Protein AF-A0A3N5E2L3-F1 (afdb_monomer)

Radius of gyration: 37.63 Å; Cα contacts (8 Å, |Δi|>4): 406; chains: 1; bounding box: 78×75×121 Å

Solvent-accessible surface area (backbone atoms only — not comparable to full-atom values): 18756 Å² total; per-residue (Å²): 140,86,83,78,78,81,54,68,67,56,58,53,52,54,50,50,50,53,51,49,54,52,48,49,69,73,52,58,94,74,68,80,80,68,78,81,73,82,69,84,82,53,57,63,61,54,46,50,55,55,40,72,59,41,58,48,80,38,28,75,39,77,51,77,31,78,28,32,39,62,57,47,53,49,54,50,49,54,50,51,53,53,49,49,53,51,52,55,50,50,52,50,54,51,51,52,51,36,51,52,56,46,67,74,40,64,83,85,42,67,67,60,46,52,52,44,52,50,52,39,51,63,71,34,69,82,40,95,58,34,62,61,47,49,50,56,51,36,53,77,71,33,77,66,40,57,70,50,40,65,68,59,62,82,51,77,81,59,49,60,55,50,55,48,46,53,71,66,62,60,43,68,60,57,53,51,50,51,46,49,49,57,51,49,48,54,53,47,53,65,70,64,29,67,69,57,74,63,23,41,41,30,36,40,31,29,31,44,36,34,14,16,38,71,30,83,82,63,48,61,88,27,55,43,76,42,76,90,72,39,28,42,36,38,43,62,50,58,61,39,78,77,48,75,49,60,40,68,58,55,40,65,94,75,70,37,54,5,64,43,80,78,43,76,40,80,70,39,75,40,75,66,58,53,51,52,29,50,49,50,20,54,53,48,45,51,50,51,37,54,74,70,40,38,49,60,48,8,45,55,40,39,28,52,54,50,22,55,51,48,20,63,77,66,75,36,87,77,47,43,44,45,76,32,64,52,72,74,69,64,74,74,61,73,133

Mean predicted aligned error: 14.42 Å

Nearest PDB structures (foldseek):
  8gne-assembly1_A  TM=5.017E-01  e=5.204E-01  Homo sapiens

Secondary structure (DSSP, 8-state):
-------HHHHHHHHHHHHHHHHHHH--TT--SS--------HHHHHHHHHHH-EEEEEEEEEEEEEEHHHHHHHHHHHHHHHHHHHHHHHHHHHHHHHHHHHTS-TT-HHHHHHHHHHHHHHHHTSTTHHHHHHHHHHHH-TTHHHHHHHH--SHHHHHHHHHHHHHS-HHHHHHHHHHHHHHHHHHHHHT-HHHHT--EEEEEEEEEEEEEE-TT--GGGEEEETTTTEEEEES---EEEEEE--TEEEGGGTEESEEEEEE-GGG--HHHHHHHHHHHHHHHHHHHHHTTHHHHHHHHHHHHHHHHHHHHTT-TT-EEEEES-GGGGGSS--

pLDDT: mean 77.76, std 15.63, range [35.94, 97.81]

Sequence (335 aa):
MMGKLFSFSFLLQALAVVIAVLAFSYFDPFDLLISNKLTLRDTPAQVQQIKSIGELISAEYYGEVISSYSHTVKANKDTAIAQMKRDVMVVHKQFYRGLLNIINADLSDKSDIKKRIQSLQDSLEHYSYANAYLDVFESNIGRGKMAQQIKNFSDDSKQTNFFQYLAINKVSITYYNEVFSKELESINKIFNSSKIKNSQLILVGRGKVQAGFKFDSLTTRNVKVDTARNRIVLVGLKPQILSCDINPWFIPELGLKGFEIIEFNKNADNIDILKQVKLNCLDSLRNSAIRSEILIKAKINAEQNLKNLFSLLLNNKDIEVKILADTSVLMSVKP

Structure (mmCIF, N/CA/C/O backbone):
data_AF-A0A3N5E2L3-F1
#
_entry.id   AF-A0A3N5E2L3-F1
#
loop_
_atom_site.group_PDB
_atom_site.id
_atom_site.type_symbol
_atom_site.label_atom_id
_atom_site.label_alt_id
_atom_site.label_comp_id
_atom_site.label_asym_id
_atom_site.label_entity_id
_atom_site.label_seq_id
_atom_site.pdbx_PDB_ins_code
_atom_site.Cartn_x
_atom_site.Cartn_y
_atom_site.Cartn_z
_atom_site.occupancy
_atom_site.B_iso_or_equiv
_atom_site.auth_seq_id
_atom_site.auth_comp_id
_atom_site.auth_asym_id
_atom_site.auth_atom_id
_atom_site.pdbx_PDB_model_num
ATOM 1 N N . MET A 1 1 ? 54.574 -5.615 -88.128 1.00 41.47 1 MET A N 1
ATOM 2 C CA . MET A 1 1 ? 54.528 -4.205 -87.679 1.00 41.47 1 MET A CA 1
ATOM 3 C C . MET A 1 1 ? 53.073 -3.770 -87.642 1.00 41.47 1 MET A C 1
ATOM 5 O O . MET A 1 1 ? 52.491 -3.547 -88.691 1.00 41.47 1 MET A O 1
ATOM 9 N N . MET A 1 2 ? 52.453 -3.762 -86.462 1.00 42.22 2 MET A N 1
ATOM 10 C CA . MET A 1 2 ? 51.026 -3.472 -86.293 1.00 42.22 2 MET A CA 1
ATOM 11 C C . MET A 1 2 ? 50.886 -2.413 -85.195 1.00 42.22 2 MET A C 1
ATOM 13 O O . MET A 1 2 ? 50.786 -2.737 -84.018 1.00 42.22 2 MET A O 1
ATOM 17 N N . GLY A 1 3 ? 50.964 -1.141 -85.584 1.00 45.59 3 GLY A N 1
ATOM 18 C CA . GLY A 1 3 ? 50.637 -0.009 -84.719 1.00 45.59 3 GLY A CA 1
ATOM 19 C C . GLY A 1 3 ? 49.205 0.420 -85.006 1.00 45.59 3 GLY A C 1
ATOM 20 O O . GLY A 1 3 ? 48.959 1.113 -85.989 1.00 45.59 3 GLY A O 1
ATOM 21 N N . LYS A 1 4 ? 48.248 -0.044 -84.196 1.00 53.12 4 LYS A N 1
ATOM 22 C CA . LYS A 1 4 ? 46.859 0.422 -84.269 1.00 53.12 4 LYS A CA 1
ATOM 23 C C . LYS A 1 4 ? 46.795 1.856 -83.745 1.00 53.12 4 LYS A C 1
ATOM 25 O O . LYS A 1 4 ? 47.106 2.106 -82.584 1.00 53.12 4 LYS A O 1
ATOM 30 N N . LEU A 1 5 ? 46.365 2.769 -84.614 1.00 56.62 5 LEU A N 1
ATOM 31 C CA . LEU A 1 5 ? 45.883 4.098 -84.255 1.00 56.62 5 LEU A CA 1
ATOM 32 C C . LEU A 1 5 ? 44.820 3.961 -83.159 1.00 56.62 5 LEU A C 1
ATOM 34 O O . LEU A 1 5 ? 43.776 3.340 -83.369 1.00 56.62 5 LEU A O 1
ATOM 38 N N . PHE A 1 6 ? 45.107 4.525 -81.987 1.00 58.62 6 PHE A N 1
ATOM 39 C CA . PHE A 1 6 ? 44.121 4.721 -80.933 1.00 58.62 6 PHE A CA 1
ATOM 40 C C . PHE A 1 6 ? 42.994 5.580 -81.512 1.00 58.62 6 PHE A C 1
ATOM 42 O O . PHE A 1 6 ? 43.187 6.751 -81.833 1.00 58.62 6 PHE A O 1
ATOM 49 N N . SER A 1 7 ? 41.829 4.965 -81.714 1.00 71.38 7 SER A N 1
ATOM 50 C CA . SER A 1 7 ? 40.649 5.650 -82.227 1.00 71.38 7 SER A CA 1
ATOM 51 C C . SER A 1 7 ? 40.284 6.782 -81.271 1.00 71.38 7 SER A C 1
ATOM 53 O O . SER A 1 7 ? 40.080 6.547 -80.082 1.00 71.38 7 SER A O 1
ATOM 55 N N . PHE A 1 8 ? 40.173 8.004 -81.793 1.00 78.25 8 PHE A N 1
ATOM 56 C CA . PHE A 1 8 ? 39.696 9.190 -81.074 1.00 78.25 8 PHE A CA 1
ATOM 57 C C . PHE A 1 8 ? 38.384 8.927 -80.305 1.00 78.25 8 PHE A C 1
ATOM 59 O O . PHE A 1 8 ? 38.161 9.479 -79.229 1.00 78.25 8 PHE A O 1
ATOM 66 N N . SER A 1 9 ? 37.565 7.988 -80.796 1.00 77.00 9 SER A N 1
ATOM 67 C CA . SER A 1 9 ? 36.357 7.504 -80.120 1.00 77.00 9 SER A CA 1
ATOM 68 C C . SER A 1 9 ? 36.622 6.936 -78.722 1.00 77.00 9 SER A C 1
ATOM 70 O O . SER A 1 9 ? 35.779 7.086 -77.843 1.00 77.00 9 SER A O 1
ATOM 72 N N . PHE A 1 10 ? 37.764 6.283 -78.498 1.00 80.50 10 PHE A N 1
ATOM 73 C CA . PHE A 1 10 ? 38.097 5.690 -77.202 1.00 80.50 10 PHE A CA 1
ATOM 74 C C . PHE A 1 10 ? 38.434 6.765 -76.163 1.00 80.50 10 PHE A C 1
ATOM 76 O O . PHE A 1 10 ? 37.969 6.698 -75.028 1.00 80.50 10 PHE A O 1
ATOM 83 N N . LEU A 1 11 ? 39.187 7.794 -76.565 1.00 80.62 11 LEU A N 1
ATOM 84 C CA . LEU A 1 11 ? 39.508 8.934 -75.701 1.00 80.62 11 LEU A CA 1
ATOM 85 C C . LEU A 1 11 ? 38.246 9.690 -75.274 1.00 80.62 11 LEU A C 1
ATOM 87 O O . LEU A 1 11 ? 38.113 10.056 -74.108 1.00 80.62 11 LEU A O 1
ATOM 91 N N . LEU A 1 12 ? 37.297 9.873 -76.193 1.00 84.69 12 LEU A N 1
ATOM 92 C CA . LEU A 1 12 ? 36.049 10.577 -75.906 1.00 84.69 12 LEU A CA 1
ATOM 93 C C . LEU A 1 12 ? 35.128 9.772 -74.973 1.00 84.69 12 LEU A C 1
ATOM 95 O O . LEU A 1 12 ? 34.521 10.340 -74.067 1.00 84.69 12 LEU A O 1
ATOM 99 N N . GLN A 1 13 ? 35.078 8.445 -75.139 1.00 82.19 13 GLN A N 1
ATOM 100 C CA . GLN A 1 13 ? 34.359 7.548 -74.226 1.00 82.19 13 GLN A CA 1
ATOM 101 C C . GLN A 1 13 ? 34.978 7.547 -72.824 1.00 82.19 13 GLN A C 1
ATOM 103 O O . GLN A 1 13 ? 34.253 7.668 -71.840 1.00 82.19 13 GLN A O 1
ATOM 108 N N . ALA A 1 14 ? 36.309 7.477 -72.722 1.00 81.12 14 ALA A N 1
ATOM 109 C CA . ALA A 1 14 ? 37.002 7.531 -71.437 1.00 81.12 14 ALA A CA 1
ATOM 110 C C . ALA A 1 14 ? 36.742 8.859 -70.705 1.00 81.12 14 ALA A C 1
ATOM 112 O O . ALA A 1 14 ? 36.445 8.860 -69.511 1.00 81.12 14 ALA A O 1
ATOM 113 N N . LEU A 1 15 ? 36.777 9.985 -71.425 1.00 86.81 15 LEU A N 1
ATOM 114 C CA . LEU A 1 15 ? 36.490 11.302 -70.858 1.00 86.81 15 LEU A CA 1
ATOM 115 C C . LEU A 1 15 ? 35.035 11.420 -70.375 1.00 86.81 15 LEU A C 1
ATOM 117 O O . LEU A 1 15 ? 34.794 11.934 -69.284 1.00 86.81 15 LEU A O 1
ATOM 121 N N . ALA A 1 16 ? 34.072 10.904 -71.145 1.00 86.31 16 ALA A N 1
ATOM 122 C CA . ALA A 1 16 ? 32.662 10.902 -70.760 1.00 86.31 16 ALA A CA 1
ATOM 123 C C . ALA A 1 16 ? 32.407 10.080 -69.485 1.00 86.31 16 ALA A C 1
ATOM 125 O O . ALA A 1 16 ? 31.645 10.513 -68.623 1.00 86.31 16 ALA A O 1
ATOM 126 N N . VAL A 1 17 ? 33.087 8.938 -69.327 1.00 85.88 17 VAL A N 1
ATOM 127 C CA . VAL A 1 17 ? 33.010 8.124 -68.104 1.00 85.88 17 VAL A CA 1
ATOM 128 C C . VAL A 1 17 ? 33.573 8.884 -66.904 1.00 85.88 17 VAL A C 1
ATOM 130 O O . VAL A 1 17 ? 32.937 8.904 -65.856 1.00 85.88 17 VAL A O 1
ATOM 133 N N . VAL A 1 18 ? 34.714 9.566 -67.047 1.00 83.62 18 VAL A N 1
ATOM 134 C CA . VAL A 1 18 ? 35.298 10.365 -65.954 1.00 83.62 18 VAL A CA 1
ATOM 135 C C . VAL A 1 18 ? 34.371 11.512 -65.546 1.00 83.62 18 VAL A C 1
ATOM 137 O O . VAL A 1 18 ? 34.145 11.717 -64.355 1.00 83.62 18 VAL A O 1
ATOM 140 N N . ILE A 1 19 ? 33.782 12.225 -66.511 1.00 87.69 19 ILE A N 1
ATOM 141 C CA . ILE A 1 19 ? 32.821 13.303 -66.233 1.00 87.69 19 ILE A CA 1
ATOM 142 C C . ILE A 1 19 ? 31.567 12.750 -65.551 1.00 87.69 19 ILE A C 1
ATOM 144 O O . ILE A 1 19 ? 31.098 13.349 -64.589 1.00 87.69 19 ILE A O 1
ATOM 148 N N . ALA A 1 20 ? 31.048 11.602 -65.994 1.00 82.00 20 ALA A N 1
ATOM 149 C CA . ALA A 1 20 ? 29.903 10.959 -65.358 1.00 82.00 20 ALA A CA 1
ATOM 150 C C . ALA A 1 20 ? 30.223 10.550 -63.914 1.00 82.00 20 ALA A C 1
ATOM 152 O O . ALA A 1 20 ? 29.452 10.862 -63.015 1.00 82.00 20 ALA A O 1
ATOM 153 N N . VAL A 1 21 ? 31.381 9.933 -63.664 1.00 80.00 21 VAL A N 1
ATOM 154 C CA . VAL A 1 21 ? 31.814 9.559 -62.308 1.00 80.00 21 VAL A CA 1
ATOM 155 C C . VAL A 1 21 ? 31.952 10.791 -61.409 1.00 80.00 21 VAL A C 1
ATOM 157 O O . VAL A 1 21 ? 31.496 10.761 -60.270 1.00 80.00 21 VAL A O 1
ATOM 160 N N . LEU A 1 22 ? 32.513 11.896 -61.910 1.00 81.50 22 LEU A N 1
ATOM 161 C CA . LEU A 1 22 ? 32.617 13.148 -61.151 1.00 81.50 22 LEU A CA 1
ATOM 162 C C . LEU A 1 22 ? 31.249 13.803 -60.912 1.00 81.50 22 LEU A C 1
ATOM 164 O O . LEU A 1 22 ? 30.994 14.293 -59.814 1.00 81.50 22 LEU A O 1
ATOM 168 N N . ALA A 1 23 ? 30.356 13.776 -61.902 1.00 80.81 23 ALA A N 1
ATOM 169 C CA . ALA A 1 23 ? 29.000 14.301 -61.778 1.00 80.81 23 ALA A CA 1
ATOM 170 C C . ALA A 1 23 ? 28.171 13.493 -60.768 1.00 80.81 23 ALA A C 1
ATOM 172 O O . ALA A 1 23 ? 27.525 14.094 -59.918 1.00 80.81 23 ALA A O 1
ATOM 173 N N . PHE A 1 24 ? 28.252 12.159 -60.798 1.00 72.62 24 PHE A N 1
ATOM 174 C CA . PHE A 1 24 ? 27.606 11.275 -59.818 1.00 72.62 24 PHE A CA 1
ATOM 175 C C . PHE A 1 24 ? 28.269 11.321 -58.435 1.00 72.62 24 PHE A C 1
ATOM 177 O O . PHE A 1 24 ? 27.617 11.063 -57.432 1.00 72.62 24 PHE A O 1
ATOM 184 N N . SER A 1 25 ? 29.553 11.675 -58.356 1.00 70.25 25 SER A N 1
ATOM 185 C CA . SER A 1 25 ? 30.220 11.917 -57.074 1.00 70.25 25 SER A CA 1
ATOM 186 C C . SER A 1 25 ? 29.838 13.264 -56.452 1.00 70.25 25 SER A C 1
ATOM 188 O O . SER A 1 25 ? 29.927 13.398 -55.234 1.00 70.25 25 SER A O 1
ATOM 190 N N . TYR A 1 26 ? 29.478 14.271 -57.256 1.00 76.00 26 TYR A N 1
ATOM 191 C CA . TYR A 1 26 ? 29.067 15.596 -56.773 1.00 76.00 26 TYR A CA 1
ATOM 192 C C . TYR A 1 26 ? 27.553 15.690 -56.535 1.00 76.00 26 TYR A C 1
ATOM 194 O O . TYR A 1 26 ? 27.103 16.375 -55.620 1.00 76.00 26 TYR A O 1
ATOM 202 N N . PHE A 1 27 ? 26.772 14.985 -57.348 1.00 72.06 27 PHE A N 1
ATOM 203 C CA . PHE A 1 27 ? 25.328 14.858 -57.244 1.00 72.06 27 PHE A CA 1
ATOM 204 C C . PHE A 1 27 ? 25.031 13.383 -56.974 1.00 72.06 27 PHE A C 1
ATOM 206 O O . PHE A 1 27 ? 25.039 12.581 -57.904 1.00 72.06 27 PHE A O 1
ATOM 213 N N . ASP A 1 28 ? 24.828 13.022 -55.705 1.00 66.19 28 ASP A N 1
ATOM 214 C CA . ASP A 1 28 ? 24.409 11.679 -55.288 1.00 66.19 28 ASP A CA 1
ATOM 215 C C . ASP A 1 28 ? 22.875 11.661 -55.142 1.00 66.19 28 ASP A C 1
ATOM 217 O O . ASP A 1 28 ? 22.354 11.943 -54.063 1.00 66.19 28 ASP A O 1
ATOM 221 N N . PRO A 1 29 ? 22.105 11.389 -56.214 1.00 62.69 29 PRO A N 1
ATOM 222 C CA . PRO A 1 29 ? 20.646 11.370 -56.148 1.00 62.69 29 PRO A CA 1
ATOM 223 C C . PRO A 1 29 ? 20.092 10.170 -55.363 1.00 62.69 29 PRO A C 1
ATOM 225 O O . PRO A 1 29 ? 18.876 10.079 -55.200 1.00 62.69 29 PRO A O 1
ATOM 228 N N . PHE A 1 30 ? 20.950 9.245 -54.913 1.00 67.19 30 PHE A N 1
ATOM 229 C CA . PHE A 1 30 ? 20.556 8.006 -54.244 1.00 67.19 30 PHE A CA 1
ATOM 230 C C . PHE A 1 30 ? 21.101 7.869 -52.817 1.00 67.19 30 PHE A C 1
ATOM 232 O O . PHE A 1 30 ? 20.794 6.871 -52.168 1.00 67.19 30 PHE A O 1
ATOM 239 N N . ASP A 1 31 ? 21.862 8.849 -52.319 1.00 54.38 31 ASP A N 1
ATOM 240 C CA . ASP A 1 31 ? 22.437 8.851 -50.964 1.00 54.38 31 ASP A CA 1
ATOM 241 C C . ASP A 1 31 ? 23.289 7.589 -50.662 1.00 54.38 31 ASP A C 1
ATOM 243 O O . ASP A 1 31 ? 23.431 7.157 -49.516 1.00 54.38 31 ASP A O 1
ATOM 247 N N . LEU A 1 32 ? 23.851 6.951 -51.698 1.00 62.62 32 LEU A N 1
ATOM 248 C CA . LEU A 1 32 ? 24.526 5.648 -51.604 1.00 62.62 32 LEU A CA 1
ATOM 249 C C . LEU A 1 32 ? 25.997 5.749 -51.168 1.00 62.62 32 LEU A C 1
ATOM 251 O O . LEU A 1 32 ? 26.584 4.729 -50.795 1.00 62.62 32 LEU A O 1
ATOM 255 N N . LEU A 1 33 ? 26.610 6.939 -51.215 1.00 55.06 33 LEU A N 1
ATOM 256 C CA . LEU A 1 33 ? 28.050 7.125 -50.969 1.00 55.06 33 LEU A CA 1
ATOM 257 C C . LEU A 1 33 ? 28.384 7.994 -49.748 1.00 55.06 33 LEU A C 1
ATOM 259 O O . LEU A 1 33 ? 29.563 8.201 -49.440 1.00 55.06 33 LEU A O 1
ATOM 263 N N . ILE A 1 34 ? 27.383 8.433 -48.980 1.00 52.66 34 ILE A N 1
ATOM 264 C CA . ILE A 1 34 ? 27.620 9.033 -47.666 1.00 52.66 34 ILE A CA 1
ATOM 265 C C . ILE A 1 34 ? 27.927 7.910 -46.671 1.00 52.66 34 ILE A C 1
ATOM 267 O O . ILE A 1 34 ? 27.050 7.213 -46.170 1.00 52.66 34 ILE A O 1
ATOM 271 N N . SER A 1 35 ? 29.216 7.747 -46.371 1.00 44.75 35 SER A N 1
ATOM 272 C CA . SER A 1 35 ? 29.705 7.008 -45.206 1.00 44.75 35 SER A CA 1
ATOM 273 C C . SER A 1 35 ? 28.848 7.338 -43.981 1.00 44.75 35 SER A C 1
ATOM 275 O O . SER A 1 35 ? 28.809 8.488 -43.539 1.00 44.75 35 SER A O 1
ATOM 277 N N . ASN A 1 36 ? 28.156 6.319 -43.461 1.00 43.50 36 ASN A N 1
ATOM 278 C CA . ASN A 1 36 ? 27.303 6.351 -42.276 1.00 43.50 36 ASN A CA 1
ATOM 279 C C . ASN A 1 36 ? 28.068 6.854 -41.039 1.00 43.50 36 ASN A C 1
ATOM 281 O O . ASN A 1 36 ? 28.375 6.097 -40.116 1.00 43.50 36 ASN A O 1
ATOM 285 N N . LYS A 1 37 ? 28.286 8.164 -40.923 1.00 40.84 37 LYS A N 1
ATOM 286 C CA . LYS A 1 37 ? 28.141 8.794 -39.618 1.00 40.84 37 LYS A CA 1
ATOM 287 C C . LYS A 1 37 ? 26.655 8.720 -39.321 1.00 40.84 37 LYS A C 1
ATOM 289 O O . LYS A 1 37 ? 25.897 9.585 -39.750 1.00 40.84 37 LYS A O 1
ATOM 294 N N . LEU A 1 38 ? 26.261 7.654 -38.620 1.00 44.47 38 LEU A N 1
ATOM 295 C CA . LEU A 1 38 ? 24.983 7.539 -37.927 1.00 44.47 38 LEU A CA 1
ATOM 296 C C . LEU A 1 38 ? 24.816 8.789 -37.052 1.00 44.47 38 LEU A C 1
ATOM 298 O O . LEU A 1 38 ? 25.203 8.839 -35.887 1.00 44.47 38 LEU A O 1
ATOM 302 N N . THR A 1 39 ? 24.283 9.846 -37.646 1.00 40.59 39 THR A N 1
ATOM 303 C CA . THR A 1 39 ? 23.711 10.956 -36.914 1.00 40.59 39 THR A CA 1
ATOM 304 C C . THR A 1 39 ? 22.306 10.487 -36.591 1.00 40.59 39 THR A C 1
ATOM 306 O O . THR A 1 39 ? 21.466 10.337 -37.472 1.00 40.59 39 THR A O 1
ATOM 309 N N . LEU A 1 40 ? 22.087 10.140 -35.323 1.00 44.06 40 LEU A N 1
ATOM 310 C CA . LEU A 1 40 ? 20.779 9.804 -34.768 1.00 44.06 40 LEU A CA 1
ATOM 311 C C . LEU A 1 40 ? 19.825 10.990 -34.976 1.00 44.06 40 LEU A C 1
ATOM 313 O O . LEU A 1 40 ? 19.673 11.840 -34.102 1.00 44.06 40 LEU A O 1
ATOM 317 N N . ARG A 1 41 ? 19.199 11.067 -36.151 1.00 38.06 41 ARG A N 1
ATOM 318 C CA . ARG A 1 41 ? 18.075 11.968 -36.420 1.00 38.06 41 ARG A CA 1
ATOM 319 C C . ARG A 1 41 ? 16.720 11.371 -36.023 1.00 38.06 41 ARG A C 1
ATOM 321 O O . ARG A 1 41 ? 15.740 12.101 -36.045 1.00 38.06 41 ARG A O 1
ATOM 328 N N . ASP A 1 42 ? 16.674 10.138 -35.510 1.00 47.69 42 ASP A N 1
ATOM 329 C CA . ASP A 1 42 ? 15.419 9.439 -35.191 1.00 47.69 42 ASP A CA 1
ATOM 330 C C . ASP A 1 42 ? 15.228 9.068 -33.707 1.00 47.69 42 ASP A C 1
ATOM 332 O O . ASP A 1 42 ? 14.771 7.978 -33.356 1.00 47.69 42 ASP A O 1
ATOM 336 N N . THR A 1 43 ? 15.490 10.007 -32.794 1.00 55.75 43 THR A N 1
ATOM 337 C CA . THR A 1 43 ? 15.017 9.903 -31.398 1.00 55.75 43 THR A CA 1
ATOM 338 C C . THR A 1 43 ? 13.483 9.760 -31.292 1.00 55.75 43 THR A C 1
ATOM 340 O O . THR A 1 43 ? 13.019 9.020 -30.422 1.00 55.75 43 THR A O 1
ATOM 343 N N . PRO A 1 44 ? 12.651 10.406 -32.142 1.00 55.69 44 PRO A N 1
ATOM 344 C CA . PRO A 1 44 ? 11.197 10.236 -32.084 1.00 55.69 44 PRO A CA 1
ATOM 345 C C . PRO A 1 44 ? 10.722 8.815 -32.418 1.00 55.69 44 PRO A C 1
ATOM 347 O O . PRO A 1 44 ? 9.890 8.275 -31.687 1.00 55.69 44 PRO A O 1
ATOM 350 N N . ALA A 1 45 ? 11.277 8.185 -33.460 1.00 57.25 45 ALA A N 1
ATOM 351 C CA . ALA A 1 45 ? 10.861 6.849 -33.895 1.00 57.25 45 ALA A CA 1
ATOM 352 C C . ALA A 1 45 ? 11.203 5.772 -32.851 1.00 57.25 45 ALA A C 1
ATOM 354 O O . ALA A 1 45 ? 10.379 4.913 -32.541 1.00 57.25 45 ALA A O 1
ATOM 355 N N . GLN A 1 46 ? 12.381 5.866 -32.228 1.00 63.78 46 GLN A N 1
ATOM 356 C CA . GLN A 1 46 ? 12.808 4.939 -31.172 1.00 63.78 46 GLN A CA 1
ATOM 357 C C . GLN A 1 46 ? 11.971 5.089 -29.895 1.00 63.78 46 GLN A C 1
ATOM 359 O O . GLN A 1 46 ? 11.587 4.099 -29.275 1.00 63.78 46 GLN A O 1
ATOM 364 N N . VAL A 1 47 ? 11.618 6.321 -29.518 1.00 66.81 47 VAL A N 1
ATOM 365 C CA . VAL A 1 47 ? 10.715 6.571 -28.382 1.00 66.81 47 VAL A CA 1
ATOM 366 C C . VAL A 1 47 ? 9.321 6.024 -28.661 1.00 66.81 47 VAL A C 1
ATOM 368 O O . VAL A 1 47 ? 8.704 5.460 -27.761 1.00 66.81 47 VAL A O 1
ATOM 371 N N . GLN A 1 48 ? 8.828 6.147 -29.894 1.00 63.28 48 GLN A N 1
ATOM 372 C CA . GLN A 1 48 ? 7.533 5.595 -30.284 1.00 63.28 48 GLN A CA 1
ATOM 373 C C . GLN A 1 48 ? 7.528 4.059 -30.243 1.00 63.28 48 GLN A C 1
ATOM 375 O O . GLN A 1 48 ? 6.567 3.477 -29.742 1.00 63.28 48 GLN A O 1
ATOM 380 N N . GLN A 1 49 ? 8.615 3.406 -30.667 1.00 63.97 49 GLN A N 1
ATOM 381 C CA . GLN A 1 49 ? 8.779 1.954 -30.536 1.00 63.97 49 GLN A CA 1
ATOM 382 C C . GLN A 1 49 ? 8.778 1.512 -29.064 1.00 63.97 49 GLN A C 1
ATOM 384 O O . GLN A 1 49 ? 8.044 0.596 -28.706 1.00 63.97 49 GLN A O 1
ATOM 389 N N . ILE A 1 50 ? 9.500 2.206 -28.178 1.00 68.50 50 ILE A N 1
ATOM 390 C CA . ILE A 1 50 ? 9.505 1.887 -26.736 1.00 68.50 50 ILE A CA 1
ATOM 391 C C . ILE A 1 50 ? 8.133 2.139 -26.104 1.00 68.50 50 ILE A C 1
ATOM 393 O O . ILE A 1 50 ? 7.669 1.342 -25.295 1.00 68.50 50 ILE A O 1
ATOM 397 N N . LYS A 1 51 ? 7.441 3.213 -26.499 1.00 70.25 51 LYS A N 1
ATOM 398 C CA . LYS A 1 51 ? 6.068 3.477 -26.050 1.00 70.25 51 LYS A CA 1
ATOM 399 C C . LYS A 1 51 ? 5.085 2.407 -26.489 1.00 70.25 51 LYS A C 1
ATOM 401 O O . LYS A 1 51 ? 4.185 2.087 -25.723 1.00 70.25 51 LYS A O 1
ATOM 406 N N . SER A 1 52 ? 5.251 1.858 -27.691 1.00 65.81 52 SER A N 1
ATOM 407 C CA . SER A 1 52 ? 4.362 0.810 -28.204 1.00 65.81 52 SER A CA 1
ATOM 408 C C . SER A 1 52 ? 4.426 -0.485 -27.388 1.00 65.81 52 SER A C 1
ATOM 410 O O . SER A 1 52 ? 3.465 -1.247 -27.395 1.00 65.81 52 SER A O 1
ATOM 412 N N . ILE A 1 53 ? 5.510 -0.697 -26.627 1.00 79.19 53 ILE A N 1
ATOM 413 C CA . ILE A 1 53 ? 5.637 -1.802 -25.666 1.00 79.19 53 ILE A CA 1
ATOM 414 C C . ILE A 1 53 ? 4.678 -1.604 -24.477 1.00 79.19 53 ILE A C 1
ATOM 416 O O . ILE A 1 53 ? 4.199 -2.582 -23.910 1.00 79.19 53 ILE A O 1
ATOM 420 N N . GLY A 1 54 ? 4.371 -0.355 -24.103 1.00 86.50 54 GLY A N 1
ATOM 421 C CA . GLY A 1 54 ? 3.509 0.002 -22.971 1.00 86.50 54 GLY A CA 1
ATOM 422 C C . GLY A 1 54 ? 4.165 -0.284 -21.619 1.00 86.50 54 GLY A C 1
ATOM 423 O O . GLY A 1 54 ? 4.570 0.635 -20.904 1.00 86.50 54 GLY A O 1
ATOM 424 N N . GLU A 1 55 ? 4.337 -1.565 -21.295 1.00 91.75 55 GLU A N 1
ATOM 425 C CA . GLU A 1 55 ? 4.943 -2.039 -20.053 1.00 91.75 55 GLU A CA 1
ATOM 426 C C . GLU A 1 55 ? 6.066 -3.044 -20.328 1.00 91.75 55 GLU A C 1
ATOM 428 O O . GLU A 1 55 ? 5.901 -4.004 -21.076 1.00 91.75 55 GLU A O 1
ATOM 433 N N . LEU A 1 56 ? 7.214 -2.857 -19.677 1.00 94.25 56 LEU A N 1
ATOM 434 C CA . LEU A 1 56 ? 8.299 -3.836 -19.673 1.00 94.25 56 LEU A CA 1
ATOM 435 C C . LEU A 1 56 ? 8.327 -4.548 -18.329 1.00 94.25 56 LEU A C 1
ATOM 437 O O . LEU A 1 56 ? 8.816 -3.979 -17.354 1.00 94.25 56 LEU A O 1
ATOM 441 N N . ILE A 1 57 ? 7.861 -5.796 -18.295 1.00 94.75 57 ILE A N 1
ATOM 442 C CA . ILE A 1 57 ? 8.088 -6.709 -17.170 1.00 94.75 57 ILE A CA 1
ATOM 443 C C . ILE A 1 57 ? 9.528 -7.218 -17.265 1.00 94.75 57 ILE A C 1
ATOM 445 O O . ILE A 1 57 ? 9.910 -7.834 -18.257 1.00 94.75 57 ILE A O 1
ATOM 449 N N . SER A 1 58 ? 10.341 -6.944 -16.248 1.00 96.25 58 SER A N 1
ATOM 450 C CA . SER A 1 58 ? 11.770 -7.285 -16.251 1.00 96.25 58 SER A CA 1
ATOM 451 C C . SER A 1 58 ? 12.211 -8.096 -15.036 1.00 96.25 58 SER A C 1
ATOM 453 O O . SER A 1 58 ? 13.313 -8.641 -15.037 1.00 96.25 58 SER A O 1
ATOM 455 N N . ALA A 1 59 ? 11.376 -8.222 -14.007 1.00 96.31 59 ALA A N 1
ATOM 456 C CA . ALA A 1 59 ? 11.604 -9.163 -12.922 1.00 96.31 59 ALA A CA 1
ATOM 457 C C . ALA A 1 59 ? 10.295 -9.782 -12.446 1.00 96.31 59 ALA A C 1
ATOM 459 O O . ALA A 1 59 ? 9.250 -9.131 -12.412 1.00 96.31 59 ALA A O 1
ATOM 460 N N . GLU A 1 60 ? 10.393 -11.032 -12.013 1.00 94.00 60 GLU A N 1
ATOM 461 C CA . GLU A 1 60 ? 9.304 -11.769 -11.392 1.00 94.00 60 GLU A CA 1
ATOM 462 C C . GLU A 1 60 ? 9.769 -12.330 -10.050 1.00 94.00 60 GLU A C 1
ATOM 464 O O . GLU A 1 60 ? 10.936 -12.681 -9.865 1.00 94.00 60 GLU A O 1
ATOM 469 N N . TYR A 1 61 ? 8.846 -12.399 -9.102 1.00 93.25 61 TYR A N 1
ATOM 470 C CA . TYR A 1 61 ? 9.031 -13.033 -7.808 1.00 93.25 61 TYR A CA 1
ATOM 471 C C . TYR A 1 61 ? 7.890 -14.013 -7.590 1.00 93.25 61 TYR A C 1
ATOM 473 O O . TYR A 1 61 ? 6.728 -13.633 -7.709 1.00 93.25 61 TYR A O 1
ATOM 481 N N . TYR A 1 62 ? 8.231 -15.245 -7.237 1.00 92.06 62 TYR A N 1
ATOM 482 C CA . TYR A 1 62 ? 7.284 -16.291 -6.873 1.00 92.06 62 TYR A CA 1
ATOM 483 C C . TYR A 1 62 ? 7.457 -16.578 -5.388 1.00 92.06 62 TYR A C 1
ATOM 485 O O . TYR A 1 62 ? 8.587 -16.705 -4.910 1.00 92.06 62 TYR A O 1
ATOM 493 N N . GLY A 1 63 ? 6.355 -16.647 -4.649 1.00 91.44 63 GLY A N 1
ATOM 494 C CA . GLY A 1 63 ? 6.426 -16.813 -3.205 1.00 91.44 63 GLY A CA 1
ATOM 495 C C . GLY A 1 63 ? 5.182 -17.436 -2.601 1.00 91.44 63 GLY A C 1
ATOM 496 O O . GLY A 1 63 ? 4.087 -17.378 -3.165 1.00 91.44 63 GLY A O 1
ATOM 497 N N . GLU A 1 64 ? 5.386 -18.004 -1.419 1.00 92.94 64 GLU A N 1
ATOM 498 C CA . GLU A 1 64 ? 4.343 -18.486 -0.527 1.00 92.94 64 GLU A CA 1
ATOM 499 C C . GLU A 1 64 ? 4.275 -17.572 0.699 1.00 92.94 64 GLU A C 1
ATOM 501 O O . GLU A 1 64 ? 5.299 -17.148 1.241 1.00 92.94 64 GLU A O 1
ATOM 506 N N . VAL A 1 65 ? 3.062 -17.246 1.128 1.00 94.88 65 VAL A N 1
ATOM 507 C CA . VAL A 1 65 ? 2.799 -16.417 2.302 1.00 94.88 65 VAL A CA 1
ATOM 508 C C . VAL A 1 65 ? 1.684 -17.014 3.135 1.00 94.88 65 VAL A C 1
ATOM 510 O O . VAL A 1 65 ? 0.751 -17.612 2.608 1.00 94.88 65 VAL A O 1
ATOM 513 N N . ILE A 1 66 ? 1.764 -16.810 4.445 1.00 93.94 66 ILE A N 1
ATOM 514 C CA . ILE A 1 66 ? 0.762 -17.284 5.397 1.00 93.94 66 ILE A CA 1
ATOM 515 C C . ILE A 1 66 ? 0.120 -16.070 6.050 1.00 93.94 66 ILE A C 1
ATOM 517 O O . ILE A 1 66 ? 0.818 -15.178 6.535 1.00 93.94 66 ILE A O 1
ATOM 521 N N . SER A 1 67 ? -1.208 -16.037 6.076 1.00 94.00 67 SER A N 1
ATOM 522 C CA . SER A 1 67 ? -1.963 -15.005 6.777 1.00 94.00 67 SER A CA 1
ATOM 523 C C . SER A 1 67 ? -3.050 -15.633 7.630 1.00 94.00 67 SER A C 1
ATOM 525 O O . SER A 1 67 ? -3.712 -16.589 7.225 1.00 94.00 67 SER A O 1
ATOM 527 N N . SER A 1 68 ? -3.247 -15.070 8.817 1.00 92.56 68 SER A N 1
ATOM 528 C CA . SER A 1 68 ? -4.339 -15.439 9.705 1.00 92.56 68 SER A CA 1
ATOM 529 C C . SER A 1 68 ? -5.318 -14.284 9.878 1.00 92.56 68 SER A C 1
ATOM 531 O O . SER A 1 68 ? -4.968 -13.100 9.778 1.00 92.56 68 SER A O 1
ATOM 533 N N . TYR A 1 69 ? -6.563 -14.615 10.211 1.00 91.00 69 TYR A N 1
ATOM 534 C CA . TYR A 1 69 ? -7.541 -13.602 10.586 1.00 91.00 69 TYR A CA 1
ATOM 535 C C . TYR A 1 69 ? -7.102 -12.824 11.831 1.00 91.00 69 TYR A C 1
ATOM 537 O O . TYR A 1 69 ? -7.230 -11.605 11.861 1.00 91.00 69 TYR A O 1
ATOM 545 N N . SER A 1 70 ? -6.476 -13.478 12.815 1.00 87.81 70 SER A N 1
ATOM 546 C CA . SER A 1 70 ? -5.943 -12.797 14.003 1.00 87.81 70 SER A CA 1
ATOM 547 C C . SER A 1 70 ? -4.877 -11.751 13.658 1.00 87.81 70 SER A C 1
ATOM 549 O O . SER A 1 70 ? -4.897 -10.643 14.199 1.00 87.81 70 SER A O 1
ATOM 551 N N . HIS A 1 71 ? -3.985 -12.059 12.712 1.00 86.44 71 HIS A N 1
ATOM 552 C CA . HIS A 1 71 ? -3.001 -11.105 12.209 1.00 86.44 71 HIS A CA 1
ATOM 553 C C . HIS A 1 71 ? -3.681 -9.941 11.477 1.00 86.44 71 HIS A C 1
ATOM 555 O O . HIS A 1 71 ? -3.338 -8.781 11.699 1.00 86.44 71 HIS A O 1
ATOM 561 N N . THR A 1 72 ? -4.710 -10.246 10.684 1.00 87.44 72 THR A N 1
ATOM 562 C CA . THR A 1 72 ? -5.507 -9.257 9.947 1.00 87.44 72 THR A CA 1
ATOM 563 C C . THR A 1 72 ? -6.218 -8.275 10.871 1.00 87.44 72 THR A C 1
ATOM 565 O O . THR A 1 72 ? -6.119 -7.062 10.708 1.00 87.44 72 THR A O 1
ATOM 568 N N . VAL A 1 73 ? -6.876 -8.799 11.900 1.00 88.62 73 VAL A N 1
ATOM 569 C CA . VAL A 1 73 ? -7.549 -8.032 12.949 1.00 88.62 73 VAL A CA 1
ATOM 570 C C . VAL A 1 73 ? -6.562 -7.109 13.658 1.00 88.62 73 VAL A C 1
ATOM 572 O O . VAL A 1 73 ? -6.872 -5.938 13.873 1.00 88.62 73 VAL A O 1
ATOM 575 N N . LYS A 1 74 ? -5.366 -7.608 13.992 1.00 88.00 74 LYS A N 1
ATOM 576 C CA . LYS A 1 74 ? -4.319 -6.805 14.633 1.00 88.00 74 LYS A CA 1
ATOM 577 C C . LYS A 1 74 ? -3.845 -5.663 13.728 1.00 88.00 74 LYS A C 1
ATOM 579 O O . LYS A 1 74 ? -3.819 -4.522 14.174 1.00 88.00 74 LYS A O 1
ATOM 584 N N . ALA A 1 75 ? -3.544 -5.944 12.461 1.00 85.50 75 ALA A N 1
ATOM 585 C CA . ALA A 1 75 ? -3.117 -4.926 11.499 1.00 85.50 75 ALA A CA 1
ATOM 586 C C . ALA A 1 75 ? -4.191 -3.841 11.274 1.00 85.50 75 ALA A C 1
ATOM 588 O O . ALA A 1 75 ? -3.891 -2.643 11.264 1.00 85.50 75 ALA A O 1
ATOM 589 N N . ASN A 1 76 ? -5.458 -4.254 11.164 1.00 87.38 76 ASN A N 1
ATOM 590 C CA . ASN A 1 76 ? -6.598 -3.345 11.037 1.00 87.38 76 ASN A CA 1
ATOM 591 C C . ASN A 1 76 ? -6.769 -2.479 12.290 1.00 87.38 76 ASN A C 1
ATOM 593 O O . ASN A 1 76 ? -6.996 -1.275 12.179 1.00 87.38 76 ASN A O 1
ATOM 597 N N . LYS A 1 77 ? -6.605 -3.069 13.480 1.00 89.75 77 LYS A N 1
ATOM 598 C CA . LYS A 1 77 ? -6.621 -2.343 14.752 1.00 89.75 77 LYS A CA 1
ATOM 599 C C . LYS A 1 77 ? -5.513 -1.294 14.811 1.00 89.75 77 LYS A C 1
ATOM 601 O O . LYS A 1 77 ? -5.790 -0.144 15.140 1.00 89.75 77 LYS A O 1
ATOM 606 N N . ASP A 1 78 ? -4.283 -1.663 14.468 1.00 88.00 78 ASP A N 1
ATOM 607 C CA . ASP A 1 78 ? -3.139 -0.747 14.500 1.00 88.00 78 ASP A CA 1
ATOM 608 C C . ASP A 1 78 ? -3.329 0.417 13.514 1.00 88.00 78 ASP A C 1
ATOM 610 O O . ASP A 1 78 ? -3.044 1.572 13.841 1.00 88.00 78 ASP A O 1
ATOM 614 N N . THR A 1 79 ? -3.901 0.136 12.340 1.00 88.50 79 THR A N 1
ATOM 615 C CA . THR A 1 79 ? -4.233 1.152 11.333 1.00 88.50 79 THR A CA 1
ATOM 616 C C . THR A 1 79 ? -5.353 2.075 11.808 1.00 88.50 79 THR A C 1
ATOM 618 O O . THR A 1 79 ? -5.230 3.292 11.665 1.00 88.50 79 THR A O 1
ATOM 621 N N . ALA A 1 80 ? -6.406 1.534 12.428 1.00 87.88 80 ALA A N 1
ATOM 622 C CA . ALA A 1 80 ? -7.482 2.326 13.022 1.00 87.88 80 ALA A CA 1
ATOM 623 C C . ALA A 1 80 ? -6.952 3.247 14.132 1.00 87.88 80 ALA A C 1
ATOM 625 O O . ALA A 1 80 ? -7.254 4.438 14.136 1.00 87.88 80 ALA A O 1
ATOM 626 N N . ILE A 1 81 ? -6.084 2.739 15.016 1.00 88.06 81 ILE A N 1
ATOM 627 C CA . ILE A 1 81 ? -5.431 3.543 16.061 1.00 88.06 81 ILE A CA 1
ATOM 628 C C . ILE A 1 81 ? -4.558 4.635 15.435 1.00 88.06 81 ILE A C 1
ATOM 630 O O . ILE A 1 81 ? -4.581 5.777 15.890 1.00 88.06 81 ILE A O 1
ATOM 634 N N . ALA A 1 82 ? -3.775 4.313 14.403 1.00 87.69 82 ALA A N 1
ATOM 635 C CA . ALA A 1 82 ? -2.921 5.288 13.730 1.00 87.69 82 ALA A CA 1
ATOM 636 C C . ALA A 1 82 ? -3.735 6.385 13.025 1.00 87.69 82 ALA A C 1
ATOM 638 O O . ALA A 1 82 ? -3.350 7.554 13.077 1.00 87.69 82 ALA A O 1
ATOM 639 N N . GLN A 1 83 ? -4.853 6.024 12.393 1.00 87.25 83 GLN A N 1
ATOM 640 C CA . GLN A 1 83 ? -5.766 6.974 11.761 1.00 87.25 83 GLN A CA 1
ATOM 641 C C . GLN A 1 83 ? -6.428 7.876 12.804 1.00 87.25 83 GLN A C 1
ATOM 643 O O . GLN A 1 83 ? -6.301 9.092 12.715 1.00 87.25 83 GLN A O 1
ATOM 648 N N . MET A 1 84 ? -6.996 7.289 13.857 1.00 87.12 84 MET A N 1
ATOM 649 C CA . MET A 1 84 ? -7.561 8.023 14.989 1.00 87.12 84 MET A CA 1
ATOM 650 C C . MET A 1 84 ? -6.543 9.003 15.598 1.00 87.12 84 MET A C 1
ATOM 652 O O . MET A 1 84 ? -6.869 10.165 15.811 1.00 87.12 84 MET A O 1
ATOM 656 N N . LYS A 1 85 ? -5.280 8.591 15.814 1.00 86.00 85 LYS A N 1
ATOM 657 C CA . LYS A 1 85 ? -4.208 9.498 16.283 1.00 86.00 85 LYS A CA 1
ATOM 658 C C . LYS A 1 85 ? -4.041 10.714 15.377 1.00 86.00 85 LYS A C 1
ATOM 660 O O . LYS A 1 85 ? -3.884 11.826 15.876 1.00 86.00 85 LYS A O 1
ATOM 665 N N . ARG A 1 86 ? -4.030 10.505 14.056 1.00 86.19 86 ARG A N 1
ATOM 666 C CA . ARG A 1 86 ? -3.914 11.600 13.085 1.00 86.19 86 ARG A CA 1
ATOM 667 C C . ARG A 1 86 ? -5.114 12.531 13.176 1.00 86.19 86 ARG A C 1
ATOM 669 O O . ARG A 1 86 ? -4.915 13.738 13.256 1.00 86.19 86 ARG A O 1
ATOM 676 N N . ASP A 1 87 ? -6.318 11.981 13.227 1.00 83.19 87 ASP A N 1
ATOM 677 C CA . ASP A 1 87 ? -7.548 12.769 13.224 1.00 83.19 87 ASP A CA 1
ATOM 678 C C . ASP A 1 87 ? -7.688 13.600 14.503 1.00 83.19 87 ASP A C 1
ATOM 680 O O . ASP A 1 87 ? -7.875 14.813 14.427 1.00 83.19 87 ASP A O 1
ATOM 684 N N . VAL A 1 88 ? -7.467 12.993 15.675 1.00 83.00 88 VAL A N 1
ATOM 685 C CA . VAL A 1 88 ? -7.473 13.707 16.964 1.00 83.00 88 VAL A CA 1
ATOM 686 C C . VAL A 1 88 ? -6.403 14.806 16.984 1.00 83.00 88 VAL A C 1
ATOM 688 O O . VAL A 1 88 ? -6.659 15.910 17.459 1.00 83.00 88 VAL A O 1
ATOM 691 N N . MET A 1 89 ? -5.215 14.558 16.422 1.00 82.88 89 MET A N 1
ATOM 692 C CA . MET A 1 89 ? -4.155 15.568 16.308 1.00 82.88 89 MET A CA 1
ATOM 693 C C . MET A 1 89 ? -4.551 16.736 15.389 1.00 82.88 89 MET A C 1
ATOM 695 O O . MET A 1 89 ? -4.205 17.884 15.673 1.00 82.88 89 MET A O 1
ATOM 699 N N . VAL A 1 90 ? -5.242 16.467 14.278 1.00 83.94 90 VAL A N 1
ATOM 700 C CA . VAL A 1 90 ? -5.721 17.509 13.355 1.00 83.94 90 VAL A CA 1
ATOM 701 C C . VAL A 1 90 ? -6.779 18.375 14.034 1.00 83.94 90 VAL A C 1
ATOM 703 O O . VAL A 1 90 ? -6.611 19.596 14.069 1.00 83.94 90 VAL A O 1
ATOM 706 N N . VAL A 1 91 ? -7.786 17.744 14.646 1.00 82.06 91 VAL A N 1
ATOM 707 C CA . VAL A 1 91 ? -8.835 18.412 15.434 1.00 82.06 91 VAL A CA 1
ATOM 708 C C . VAL A 1 91 ? -8.208 19.283 16.515 1.00 82.06 91 VAL A C 1
ATOM 710 O O . VAL A 1 91 ? -8.491 20.474 16.604 1.00 82.06 91 VAL A O 1
ATOM 713 N N . HIS A 1 92 ? -7.269 18.728 17.282 1.00 80.62 92 HIS A N 1
ATOM 714 C CA . HIS A 1 92 ? -6.564 19.450 18.333 1.00 80.62 92 HIS A CA 1
ATOM 715 C C . HIS A 1 92 ? -5.826 20.692 17.812 1.00 80.62 92 HIS A C 1
ATOM 717 O O . HIS A 1 92 ? -5.920 21.771 18.398 1.00 80.62 92 HIS A O 1
ATOM 723 N N . LYS A 1 93 ? -5.102 20.569 16.691 1.00 82.50 93 LYS A N 1
ATOM 724 C CA . LYS A 1 93 ? -4.378 21.695 16.080 1.00 82.50 93 LYS A CA 1
ATOM 725 C C . LYS A 1 93 ? -5.322 22.791 15.597 1.00 82.50 93 LYS A C 1
ATOM 727 O O . LYS A 1 93 ? -5.008 23.968 15.764 1.00 82.50 93 LYS A O 1
ATOM 732 N N . GLN A 1 94 ? -6.440 22.428 14.978 1.00 81.00 94 GLN A N 1
ATOM 733 C CA . GLN A 1 94 ? -7.439 23.397 14.524 1.00 81.00 94 GLN A CA 1
ATOM 734 C C . GLN A 1 94 ? -8.133 24.075 15.691 1.00 81.00 94 GLN A C 1
ATOM 736 O O . GLN A 1 94 ? -8.232 25.298 15.703 1.00 81.00 94 GLN A O 1
ATOM 741 N N . PHE A 1 95 ? -8.506 23.299 16.705 1.00 80.25 95 PHE A N 1
ATOM 742 C CA . PHE A 1 95 ? -9.069 23.818 17.936 1.00 80.25 95 PHE A CA 1
ATOM 743 C C . PHE A 1 95 ? -8.136 24.847 18.588 1.00 80.25 95 PHE A C 1
ATOM 745 O O . PHE A 1 95 ? -8.538 25.974 18.866 1.00 80.25 95 PHE A O 1
ATOM 752 N N . TYR A 1 96 ? -6.857 24.495 18.748 1.00 75.38 96 TYR A N 1
ATOM 753 C CA . TYR A 1 96 ? -5.844 25.391 19.303 1.00 75.38 96 TYR A CA 1
ATOM 754 C C . TYR A 1 96 ? -5.678 26.674 18.476 1.00 75.38 96 TYR A C 1
ATOM 756 O O . TYR A 1 96 ? -5.621 27.768 19.033 1.00 75.38 96 TYR A O 1
ATOM 764 N N . ARG A 1 97 ? -5.656 26.566 17.142 1.00 77.38 97 ARG A N 1
ATOM 765 C CA . ARG A 1 97 ? -5.617 27.737 16.249 1.00 77.38 97 ARG A CA 1
ATOM 766 C C . ARG A 1 97 ? -6.853 28.620 16.403 1.00 77.38 97 ARG A C 1
ATOM 768 O O . ARG A 1 97 ? -6.710 29.835 16.469 1.00 77.38 97 ARG A O 1
ATOM 775 N N . GLY A 1 98 ? -8.042 28.028 16.488 1.00 76.12 98 GLY A N 1
ATOM 776 C CA . GLY A 1 98 ? -9.280 28.765 16.728 1.00 76.12 98 GLY A CA 1
ATOM 777 C C . GLY A 1 98 ? -9.261 29.504 18.062 1.00 76.12 98 GLY A C 1
ATOM 778 O O . GLY A 1 98 ? -9.595 30.683 18.102 1.00 76.12 98 GLY A O 1
ATOM 779 N N . LEU A 1 99 ? -8.775 28.862 19.129 1.00 72.62 99 LEU A N 1
ATOM 780 C CA . LEU A 1 99 ? -8.592 29.519 20.424 1.00 72.62 99 LEU A CA 1
ATOM 781 C C . LEU A 1 99 ? -7.621 30.699 20.346 1.00 72.62 99 LEU A C 1
ATOM 783 O O . 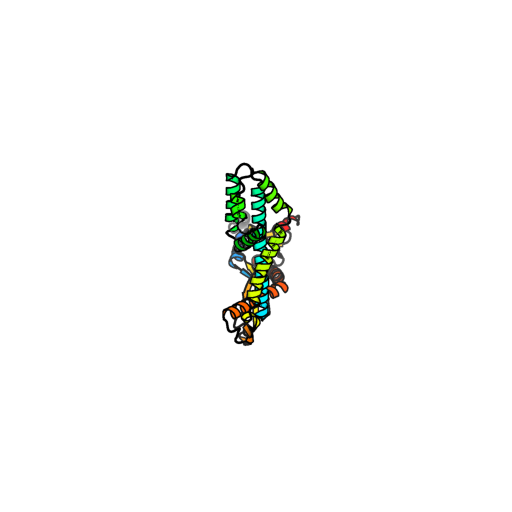LEU A 1 99 ? -7.937 31.768 20.858 1.00 72.62 99 LEU A O 1
ATOM 787 N N . LEU A 1 100 ? -6.473 30.545 19.679 1.00 70.06 100 LEU A N 1
ATOM 788 C CA . LEU A 1 100 ? -5.538 31.656 19.474 1.00 70.06 100 LEU A CA 1
ATOM 789 C C . LEU A 1 100 ? -6.177 32.803 18.681 1.00 70.06 100 LEU A C 1
ATOM 791 O O . LEU A 1 100 ? -5.980 33.966 19.017 1.00 70.06 100 LEU A O 1
ATOM 795 N N . ASN A 1 101 ? -6.976 32.489 17.660 1.00 73.44 101 ASN A N 1
ATOM 796 C CA . ASN A 1 101 ? -7.694 33.498 16.883 1.00 73.44 101 ASN A CA 1
ATOM 797 C C . ASN A 1 101 ? -8.728 34.257 17.721 1.00 73.44 101 ASN A C 1
ATOM 799 O O . ASN A 1 101 ? -8.954 35.435 17.451 1.00 73.44 101 ASN A O 1
ATOM 803 N N . ILE A 1 102 ? -9.352 33.597 18.700 1.00 71.56 102 ILE A N 1
ATOM 804 C CA . ILE A 1 102 ? -10.272 34.226 19.656 1.00 71.56 102 ILE A CA 1
ATOM 805 C C . ILE A 1 102 ? -9.492 35.087 20.658 1.00 71.56 102 ILE A C 1
ATOM 807 O O . ILE A 1 102 ? -9.883 36.221 20.901 1.00 71.56 102 ILE A O 1
ATOM 811 N N . ILE A 1 103 ? -8.369 34.589 21.189 1.00 66.00 103 ILE A N 1
ATOM 812 C CA . ILE A 1 103 ? -7.496 35.332 22.119 1.00 66.00 103 ILE A CA 1
ATOM 813 C C . ILE A 1 103 ? -6.973 36.626 21.488 1.00 66.00 103 ILE A C 1
ATOM 815 O O . ILE A 1 103 ? -6.872 37.642 22.166 1.00 66.00 103 ILE A O 1
ATOM 819 N N . ASN A 1 104 ? -6.644 36.584 20.198 1.00 69.56 104 ASN A N 1
ATOM 820 C CA . ASN A 1 104 ? -6.118 37.728 19.456 1.00 69.56 104 ASN A CA 1
ATOM 821 C C . ASN A 1 104 ? -7.212 38.676 18.926 1.00 69.56 104 ASN A C 1
ATOM 823 O O . ASN A 1 104 ? -6.883 39.615 18.201 1.00 69.56 104 ASN A O 1
ATOM 827 N N . ALA A 1 105 ? -8.494 38.411 19.195 1.00 70.75 105 ALA A N 1
ATOM 828 C CA . ALA A 1 105 ? -9.579 39.306 18.802 1.00 70.75 105 ALA A CA 1
ATOM 829 C C . ALA A 1 105 ? -9.589 40.565 19.681 1.00 70.75 105 ALA A C 1
ATOM 831 O O . ALA A 1 105 ? -9.149 40.532 20.832 1.00 70.75 105 ALA A O 1
ATOM 832 N N . ASP A 1 106 ? -10.121 41.667 19.149 1.00 71.88 106 ASP A N 1
ATOM 833 C CA . ASP A 1 106 ? -10.419 42.830 19.980 1.00 71.88 106 ASP A CA 1
ATOM 834 C C . ASP A 1 106 ? -11.534 42.447 20.958 1.00 71.88 106 ASP A C 1
ATOM 836 O O . ASP A 1 106 ? -12.677 42.203 20.564 1.00 71.88 106 ASP A O 1
ATOM 840 N N . LEU A 1 107 ? -11.183 42.360 22.241 1.00 66.25 107 LEU A N 1
ATOM 841 C CA . LEU A 1 107 ? -12.096 41.915 23.289 1.00 66.25 107 LEU A CA 1
ATOM 842 C C . LEU A 1 107 ? -13.288 42.870 23.474 1.00 66.25 107 LEU A C 1
ATOM 844 O O . LEU A 1 107 ? -14.320 42.461 24.006 1.00 66.25 107 LEU A O 1
ATOM 848 N N . SER A 1 108 ? -13.177 44.113 22.990 1.00 66.38 108 SER A N 1
ATOM 849 C CA . SER A 1 108 ? -14.266 45.091 23.018 1.00 66.38 108 SER A CA 1
ATOM 850 C C . SER A 1 108 ? -15.329 44.855 21.929 1.00 66.38 108 SER A C 1
ATOM 852 O O . SER A 1 108 ? -16.482 45.265 22.100 1.00 66.38 108 SER A O 1
ATOM 854 N N . ASP A 1 109 ? -15.005 44.127 20.849 1.00 73.62 109 ASP A N 1
ATOM 855 C CA . ASP A 1 109 ? -15.943 43.787 19.771 1.00 73.62 109 ASP A CA 1
ATOM 856 C C . ASP A 1 109 ? -16.563 42.390 19.963 1.00 73.62 109 ASP A C 1
ATOM 858 O O . ASP A 1 109 ? -16.118 41.362 19.438 1.00 73.62 109 ASP A O 1
ATOM 862 N N . LYS A 1 110 ? -17.694 42.361 20.678 1.00 66.06 110 LYS A N 1
ATOM 863 C CA . LYS A 1 110 ? -18.486 41.141 20.927 1.00 66.06 110 LYS A CA 1
ATOM 864 C C . LYS A 1 110 ? -18.940 40.430 19.641 1.00 66.06 110 LYS A C 1
ATOM 866 O O . LYS A 1 110 ? -19.169 39.217 19.664 1.00 66.06 110 LYS A O 1
ATOM 871 N N . SER A 1 111 ? -19.111 41.161 18.536 1.00 74.00 111 SER A N 1
ATOM 872 C CA . SER A 1 111 ? -19.534 40.596 17.249 1.00 74.00 111 SER A CA 1
ATOM 873 C C . SER A 1 111 ? -18.410 39.778 16.616 1.00 74.00 111 SER A C 1
ATOM 875 O O . SER A 1 111 ? -18.663 38.675 16.122 1.00 74.00 111 SER A O 1
ATOM 877 N N . ASP A 1 112 ? -17.170 40.271 16.683 1.00 72.62 112 ASP A N 1
ATOM 878 C CA . ASP A 1 112 ? -15.989 39.573 16.165 1.00 72.62 112 ASP A CA 1
ATOM 879 C C . ASP A 1 112 ? -15.723 38.269 16.937 1.00 72.62 112 ASP A C 1
ATOM 881 O O . ASP A 1 112 ? -15.600 37.198 16.336 1.00 72.62 112 ASP A O 1
ATOM 885 N N . ILE A 1 113 ? -15.769 38.311 18.274 1.00 64.88 113 ILE A N 1
ATOM 886 C CA . ILE A 1 113 ? -15.597 37.116 19.122 1.00 64.88 113 ILE A CA 1
ATOM 887 C C . ILE A 1 113 ? -16.627 36.035 18.767 1.00 64.88 113 ILE A C 1
ATOM 889 O O . ILE A 1 113 ? -16.269 34.872 18.564 1.00 64.88 113 ILE A O 1
ATOM 893 N N . LYS A 1 114 ? -17.910 36.405 18.648 1.00 70.00 114 LYS A N 1
ATOM 894 C CA . LYS A 1 114 ? -18.980 35.454 18.308 1.00 70.00 114 LYS A CA 1
ATOM 895 C C . LYS A 1 114 ? -18.761 34.820 16.932 1.00 70.00 114 LYS A C 1
ATOM 897 O O . LYS A 1 114 ? -18.918 33.607 16.798 1.00 70.00 114 LYS A O 1
ATOM 902 N N . LYS A 1 115 ? -18.376 35.611 15.923 1.00 76.31 115 LYS A N 1
ATOM 903 C CA . LYS A 1 115 ? -18.067 35.106 14.573 1.00 76.31 115 LYS A CA 1
ATOM 904 C C . LYS A 1 115 ? -16.900 34.121 14.589 1.00 76.31 115 LYS A C 1
ATOM 906 O O . LYS A 1 115 ? -16.959 33.099 13.913 1.00 76.31 115 LYS A O 1
ATOM 911 N N . ARG A 1 116 ? -15.860 34.393 15.381 1.00 73.94 116 ARG A N 1
ATOM 912 C CA . ARG A 1 116 ? -14.685 33.515 15.506 1.00 73.94 116 ARG A CA 1
ATOM 913 C C . ARG A 1 116 ? -14.993 32.214 16.238 1.00 73.94 116 ARG A C 1
ATOM 915 O O . ARG A 1 116 ? -14.489 31.172 15.831 1.00 73.94 116 ARG A O 1
ATOM 922 N N . ILE A 1 117 ? -15.845 32.253 17.265 1.00 71.81 117 ILE A N 1
ATOM 923 C CA . ILE A 1 117 ? -16.351 31.040 17.928 1.00 71.81 117 ILE A CA 1
ATOM 924 C C . ILE A 1 117 ? -17.151 30.187 16.940 1.00 71.81 117 ILE A C 1
ATOM 926 O O . ILE A 1 117 ? -16.900 28.989 16.849 1.00 71.81 117 ILE A O 1
ATOM 930 N N . GLN A 1 118 ? -18.058 30.797 16.170 1.00 75.75 118 GLN A N 1
ATOM 931 C CA . GLN A 1 118 ? -18.827 30.071 15.156 1.00 75.75 118 GLN A CA 1
ATOM 932 C C . GLN A 1 118 ? -17.902 29.457 14.098 1.00 75.75 118 GLN A C 1
ATOM 934 O O . GLN A 1 118 ? -17.977 28.267 13.830 1.00 75.75 118 GLN A O 1
ATOM 939 N N . SER A 1 119 ? -16.946 30.233 13.580 1.00 76.81 119 SER A N 1
ATOM 940 C CA . SER A 1 119 ? -15.963 29.737 12.611 1.00 76.81 119 SER A CA 1
ATOM 941 C C . SER A 1 119 ? -15.129 28.572 13.153 1.00 76.81 119 SER A C 1
ATOM 943 O O . SER A 1 119 ? -14.775 27.672 12.393 1.00 76.81 119 SER A O 1
ATOM 945 N N . LEU A 1 120 ? -14.812 28.571 14.452 1.00 77.44 120 LEU A N 1
ATOM 946 C CA . LEU A 1 120 ? -14.152 27.442 15.097 1.00 77.44 120 LEU A CA 1
ATOM 947 C C . LEU A 1 120 ? -15.055 26.206 15.107 1.00 77.44 120 LEU A C 1
ATOM 949 O O . LEU A 1 120 ? -14.586 25.138 14.727 1.00 77.44 120 LEU A O 1
ATOM 953 N N . GLN A 1 121 ? -16.323 26.346 15.500 1.00 75.62 121 GLN A N 1
ATOM 954 C CA . GLN A 1 121 ? -17.290 25.243 15.489 1.00 75.62 121 GLN A CA 1
ATOM 955 C C . GLN A 1 121 ? -17.436 24.656 14.080 1.00 75.62 121 GLN A C 1
ATOM 957 O O . GLN A 1 121 ? -17.181 23.466 13.901 1.00 75.62 121 GLN A O 1
ATOM 962 N N . ASP A 1 122 ? -17.689 25.502 13.080 1.00 79.06 122 ASP A N 1
ATOM 963 C CA . ASP A 1 122 ? -17.833 25.100 11.676 1.00 79.06 122 ASP A CA 1
ATOM 964 C C . ASP A 1 122 ? -16.572 24.375 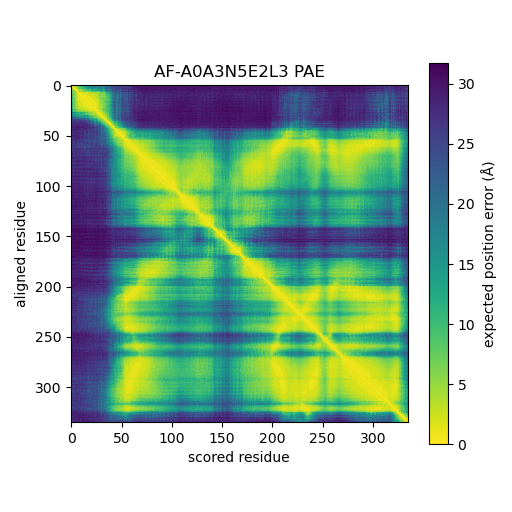11.166 1.00 79.06 122 ASP A C 1
ATOM 966 O O . ASP A 1 122 ? -16.651 23.364 10.470 1.00 79.06 122 ASP A O 1
ATOM 970 N N . SER A 1 123 ? -15.377 24.845 11.555 1.00 77.69 123 SER A N 1
ATOM 971 C CA . SER A 1 123 ? -14.113 24.211 11.151 1.00 77.69 123 SER A CA 1
ATOM 972 C C . SER A 1 123 ? -13.921 22.807 11.726 1.00 77.69 123 SER A C 1
ATOM 974 O O . SER A 1 123 ? -13.165 22.013 11.165 1.00 77.69 123 SER A O 1
ATOM 976 N N . LEU A 1 124 ? -14.591 22.504 12.840 1.00 78.69 124 LEU A N 1
ATOM 977 C CA . LEU A 1 124 ? -14.498 21.225 13.527 1.00 78.69 124 LEU A CA 1
ATOM 978 C C . LEU A 1 124 ? -15.607 20.258 13.097 1.00 78.69 124 LEU A C 1
ATOM 980 O O . LEU A 1 124 ? -15.360 19.057 13.103 1.00 78.69 124 LEU A O 1
ATOM 984 N N . GLU A 1 125 ? -16.779 20.731 12.660 1.00 77.69 125 GLU A N 1
ATOM 985 C CA . GLU A 1 125 ? -17.930 19.880 12.292 1.00 77.69 125 GLU A CA 1
ATOM 986 C C . GLU A 1 125 ? -17.606 18.778 11.268 1.00 77.69 125 GLU A C 1
ATOM 988 O O . GLU A 1 125 ? -18.211 17.707 11.283 1.00 77.69 125 GLU A O 1
ATOM 993 N N . HIS A 1 126 ? -16.618 18.995 10.398 1.00 77.00 126 HIS A N 1
ATOM 994 C CA . HIS A 1 126 ? -16.203 18.006 9.400 1.00 77.00 126 HIS A CA 1
ATOM 995 C C . HIS A 1 126 ? -15.396 16.828 9.964 1.00 77.00 126 HIS A C 1
ATOM 997 O O . HIS A 1 126 ? -15.120 15.870 9.237 1.00 77.00 126 HIS A O 1
ATOM 1003 N N . TYR A 1 127 ? -15.012 16.868 11.240 1.00 76.00 127 TYR A N 1
ATOM 1004 C CA . TYR A 1 127 ? -14.261 15.797 11.879 1.00 76.00 127 TYR A CA 1
ATOM 1005 C C . TYR A 1 127 ? -15.184 14.906 12.695 1.00 76.00 127 TYR A C 1
ATOM 1007 O O . TYR A 1 127 ? -15.843 15.354 13.630 1.00 76.00 127 TYR A O 1
ATOM 1015 N N . SER A 1 128 ? -15.136 13.601 12.422 1.00 73.00 128 SER A N 1
ATOM 1016 C CA . SER A 1 128 ? -15.911 12.586 13.150 1.00 73.00 128 SER A CA 1
ATOM 1017 C C . SER A 1 128 ? -15.708 12.626 14.671 1.00 73.00 128 SER A C 1
ATOM 1019 O O . SER A 1 128 ? -16.581 12.196 15.416 1.00 73.00 128 SER A O 1
ATOM 1021 N N . TYR A 1 129 ? -14.571 13.155 15.130 1.00 72.81 129 TYR A N 1
ATOM 1022 C CA . TYR A 1 129 ? -14.189 13.243 16.541 1.00 72.81 129 TYR A CA 1
ATOM 1023 C C . TYR A 1 129 ? -14.442 14.616 17.174 1.00 72.81 129 TYR A C 1
ATOM 1025 O O . TYR A 1 129 ? -14.164 14.794 18.359 1.00 72.81 129 TYR A O 1
ATOM 1033 N N . ALA A 1 130 ? -14.943 15.597 16.418 1.00 73.25 130 ALA A N 1
ATOM 1034 C CA . ALA A 1 130 ? -15.131 16.952 16.925 1.00 73.25 130 ALA A CA 1
ATOM 1035 C C . ALA A 1 130 ? -16.135 17.021 18.072 1.00 73.25 130 ALA A C 1
ATOM 1037 O O . ALA A 1 130 ? -15.858 17.687 19.060 1.00 73.25 130 ALA A O 1
ATOM 1038 N N . ASN A 1 131 ? -17.242 16.280 17.992 1.00 72.31 131 ASN A N 1
ATOM 1039 C CA . ASN A 1 131 ? -18.245 16.263 19.058 1.00 72.31 131 ASN A CA 1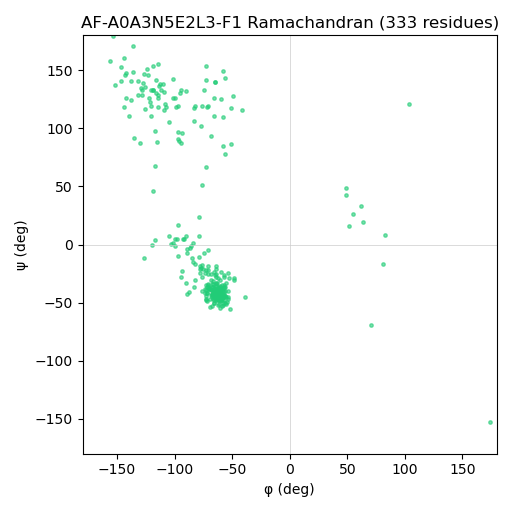
ATOM 1040 C C . ASN A 1 131 ? -17.679 15.683 20.358 1.00 72.31 131 ASN A C 1
ATOM 1042 O O . ASN A 1 131 ? -17.771 16.326 21.392 1.00 72.31 131 ASN A O 1
ATOM 1046 N N . ALA A 1 132 ? -16.995 14.534 20.304 1.00 70.69 132 ALA A N 1
ATOM 1047 C CA . ALA A 1 132 ? -16.340 13.958 21.482 1.00 70.69 132 ALA A CA 1
ATOM 1048 C C . ALA A 1 132 ? -15.278 14.905 22.066 1.00 70.69 132 ALA A C 1
ATOM 1050 O O . ALA A 1 132 ? -15.137 15.030 23.283 1.00 70.69 132 ALA A O 1
ATOM 1051 N N . TYR A 1 133 ? -14.545 15.601 21.194 1.00 69.00 133 TYR A N 1
ATOM 1052 C CA . TYR A 1 133 ? -13.555 16.591 21.594 1.00 69.00 133 TYR A CA 1
ATOM 1053 C C . TYR A 1 133 ? -14.196 17.808 22.283 1.00 69.00 133 TYR A C 1
ATOM 1055 O O . TYR A 1 133 ? -13.720 18.235 23.337 1.00 69.00 133 TYR A O 1
ATOM 1063 N N . LEU A 1 134 ? -15.291 18.334 21.729 1.00 70.75 134 LEU A N 1
ATOM 1064 C CA . LEU A 1 134 ? -16.066 19.438 22.295 1.00 70.75 134 LEU A CA 1
ATOM 1065 C C . LEU A 1 134 ? -16.756 19.033 23.604 1.00 70.75 134 LEU A C 1
ATOM 1067 O O . LEU A 1 134 ? -16.676 19.781 24.568 1.00 70.75 134 LEU A O 1
ATOM 1071 N N . ASP A 1 135 ? -17.325 17.832 23.698 1.00 71.88 135 ASP A N 1
ATOM 1072 C CA . ASP A 1 135 ? -17.959 17.312 24.915 1.00 71.88 135 ASP A CA 1
ATOM 1073 C C . ASP A 1 135 ? -16.957 17.193 26.071 1.00 71.88 135 ASP A C 1
ATOM 1075 O O . ASP A 1 135 ? -17.230 17.603 27.204 1.00 71.88 135 ASP A O 1
ATOM 1079 N N . VAL A 1 136 ? -15.767 16.641 25.798 1.00 68.25 136 VAL A N 1
ATOM 1080 C CA . VAL A 1 136 ? -14.682 16.555 26.788 1.00 68.25 136 VAL A CA 1
ATOM 1081 C C . VAL A 1 136 ? -14.238 17.957 27.202 1.00 68.25 136 VAL A C 1
ATOM 1083 O O . VAL A 1 136 ? -14.057 18.216 28.394 1.00 68.25 136 VAL A O 1
ATOM 1086 N N . PHE A 1 137 ? -14.135 18.884 26.251 1.00 68.12 137 PHE A N 1
ATOM 1087 C CA . PHE A 1 137 ? -13.826 20.282 26.533 1.00 68.12 137 PHE A CA 1
ATOM 1088 C C . PHE A 1 137 ? -14.883 20.960 27.426 1.00 68.12 137 PHE A C 1
ATOM 1090 O O . PHE A 1 137 ? -14.544 21.500 28.481 1.00 68.12 137 PHE A O 1
ATOM 1097 N N . GLU A 1 138 ? -16.164 20.864 27.072 1.00 66.81 138 GLU A N 1
ATOM 1098 C CA . GLU A 1 138 ? -17.281 21.438 27.827 1.00 66.81 138 GLU A CA 1
ATOM 1099 C C . GLU A 1 138 ? -17.416 20.828 29.226 1.00 66.81 138 GLU A C 1
ATOM 1101 O O . GLU A 1 138 ? -17.687 21.539 30.197 1.00 66.81 138 GLU A O 1
ATOM 1106 N N . SER A 1 139 ? -17.209 19.515 29.358 1.00 65.44 139 SER A N 1
ATOM 1107 C CA . SER A 1 139 ? -17.335 18.808 30.637 1.00 65.44 139 SER A CA 1
ATOM 1108 C C . SER A 1 139 ? -16.307 19.271 31.677 1.00 65.44 139 SER A C 1
ATOM 1110 O O . SER A 1 139 ? -16.665 19.464 32.840 1.00 65.44 139 SER A O 1
ATOM 1112 N N . ASN A 1 140 ? -15.072 19.536 31.248 1.00 62.00 140 ASN A N 1
ATOM 1113 C CA . ASN A 1 140 ? -13.967 20.010 32.086 1.00 62.00 140 ASN A CA 1
ATOM 1114 C C . ASN A 1 140 ? -14.063 21.514 32.422 1.00 62.00 140 ASN A C 1
ATOM 1116 O O . ASN A 1 140 ? -13.559 21.950 33.454 1.00 62.00 140 ASN A O 1
ATOM 1120 N N . ILE A 1 141 ? -14.753 22.310 31.598 1.00 58.41 141 ILE A N 1
ATOM 1121 C CA . ILE A 1 141 ? -15.097 23.716 31.902 1.00 58.41 141 ILE A CA 1
ATOM 1122 C C . ILE A 1 141 ? -16.359 23.807 32.791 1.00 58.41 141 ILE A C 1
ATOM 1124 O O . ILE A 1 141 ? -16.609 24.818 33.456 1.00 58.41 141 ILE A O 1
ATOM 1128 N N . GLY A 1 142 ? -17.123 22.714 32.868 1.00 53.03 142 GLY A N 1
ATOM 1129 C CA . GLY A 1 142 ? -18.394 22.569 33.569 1.00 53.03 142 GLY A CA 1
ATOM 1130 C C . GLY A 1 142 ? -19.562 22.595 32.582 1.00 53.03 142 GLY A C 1
ATOM 1131 O O . GLY A 1 142 ? -19.763 23.584 31.878 1.00 53.03 142 GLY A O 1
ATOM 1132 N N . ARG A 1 143 ? -20.366 21.520 32.547 1.00 46.38 143 ARG A N 1
ATOM 1133 C CA . ARG A 1 143 ? -21.535 21.393 31.653 1.00 46.38 143 ARG A CA 1
ATOM 1134 C C . ARG A 1 143 ? -22.427 22.635 31.723 1.00 46.38 143 ARG A C 1
ATOM 1136 O O . ARG A 1 143 ? -22.807 23.072 32.806 1.00 46.38 143 ARG A O 1
ATOM 1143 N N . GLY A 1 144 ? -22.742 23.209 30.563 1.00 46.19 144 GLY A N 1
ATOM 1144 C CA . GLY A 1 144 ? -23.558 24.420 30.440 1.00 46.19 144 GLY A CA 1
ATOM 1145 C C . GLY A 1 144 ? -22.799 25.729 30.669 1.00 46.19 144 GLY A C 1
ATOM 1146 O O . GLY A 1 144 ? -23.257 26.768 30.206 1.00 46.19 144 GLY A O 1
ATOM 1147 N N . LYS A 1 145 ? -21.605 25.712 31.278 1.00 51.25 145 LYS A N 1
ATOM 1148 C CA . LYS A 1 145 ? -20.815 26.927 31.480 1.00 51.25 145 LYS A CA 1
ATOM 1149 C C . LYS A 1 145 ? -20.184 27.438 30.200 1.00 51.25 145 LYS A C 1
ATOM 1151 O O . LYS A 1 145 ? -20.018 28.630 30.129 1.00 51.25 145 LYS A O 1
ATOM 1156 N N . MET A 1 146 ? -19.920 26.656 29.156 1.00 52.47 146 MET A N 1
ATOM 1157 C CA . MET A 1 146 ? -19.409 27.255 27.913 1.00 52.47 146 MET A CA 1
ATOM 1158 C C . MET A 1 146 ? -20.479 28.110 27.220 1.00 52.47 146 MET A C 1
ATOM 1160 O O . MET A 1 146 ? -20.269 29.299 27.034 1.00 52.47 146 MET A O 1
ATOM 1164 N N . ALA A 1 147 ? -21.669 27.573 26.939 1.00 45.56 147 ALA A N 1
ATOM 1165 C CA . ALA A 1 147 ? -22.767 28.349 26.351 1.00 45.56 147 ALA A CA 1
ATOM 1166 C C . ALA A 1 147 ? -23.268 29.479 27.276 1.00 45.56 147 ALA A C 1
ATOM 1168 O O . ALA A 1 147 ? -23.619 30.563 26.807 1.00 45.56 147 ALA A O 1
ATOM 1169 N N . GLN A 1 148 ? -23.278 29.249 28.594 1.00 47.75 148 GLN A N 1
ATOM 1170 C CA . GLN A 1 148 ? -23.720 30.231 29.584 1.00 47.75 148 GLN A CA 1
ATOM 1171 C C . GLN A 1 148 ? -22.627 31.247 29.940 1.00 47.75 148 GLN A C 1
ATOM 1173 O O . GLN A 1 148 ? -22.959 32.396 30.178 1.00 47.75 148 GLN A O 1
ATOM 1178 N N . GLN A 1 149 ? -21.338 30.902 29.897 1.00 50.50 149 GLN A N 1
ATOM 1179 C CA . GLN A 1 149 ? -20.219 31.848 30.014 1.00 50.50 149 GLN A CA 1
ATOM 1180 C C . GLN A 1 149 ? -20.042 32.618 28.709 1.00 50.50 149 GLN A C 1
ATOM 1182 O O . GLN A 1 149 ? -19.933 33.824 28.792 1.00 50.50 149 GLN A O 1
ATOM 1187 N N . ILE A 1 150 ? -20.164 32.011 27.522 1.00 48.97 150 ILE A N 1
ATOM 1188 C CA . ILE A 1 150 ? -20.258 32.724 26.228 1.00 48.97 150 ILE A CA 1
ATOM 1189 C C . ILE A 1 150 ? -21.430 33.716 26.228 1.00 48.97 150 ILE A C 1
ATOM 1191 O O . ILE A 1 150 ? -21.265 34.845 25.772 1.00 48.97 150 ILE A O 1
ATOM 1195 N N . LYS A 1 151 ? -22.586 33.359 26.810 1.00 45.06 151 LYS A N 1
ATOM 1196 C CA . LYS A 1 151 ? -23.693 34.308 27.046 1.00 45.06 151 LYS A CA 1
ATOM 1197 C C . LYS A 1 151 ? -23.394 35.357 28.129 1.00 45.06 151 LYS A C 1
ATOM 1199 O O . LYS A 1 151 ? -23.817 36.499 27.980 1.00 45.06 151 LYS A O 1
ATOM 1204 N N . ASN A 1 152 ? -22.687 34.993 29.200 1.00 45.22 152 ASN A N 1
ATOM 1205 C CA . ASN A 1 152 ? -22.382 35.864 30.344 1.00 45.22 152 ASN A CA 1
ATOM 1206 C C . ASN A 1 152 ? -21.081 36.673 30.181 1.00 45.22 152 ASN A C 1
ATOM 1208 O O . ASN A 1 152 ? -20.785 37.522 31.020 1.00 45.22 152 ASN A O 1
ATOM 1212 N N . PHE A 1 153 ? -20.317 36.468 29.107 1.00 48.56 153 PHE A N 1
ATOM 1213 C CA . PHE A 1 153 ? -19.114 37.214 28.740 1.00 48.56 153 PHE A CA 1
ATOM 1214 C C . PHE A 1 153 ? -19.495 38.587 28.162 1.00 48.56 153 PHE A C 1
ATOM 1216 O O . PHE A 1 153 ? -19.051 38.987 27.098 1.00 48.56 153 PHE A O 1
ATOM 1223 N N . SER A 1 154 ? -20.339 39.332 28.873 1.00 48.47 154 SER A N 1
ATOM 1224 C CA . SER A 1 154 ? -20.550 40.763 28.640 1.00 48.47 154 SER A CA 1
ATOM 1225 C C . SER A 1 154 ? -19.733 41.647 29.590 1.00 48.47 154 SER A C 1
ATOM 1227 O O . SER A 1 154 ? -19.906 42.859 29.531 1.00 48.47 154 SER A O 1
ATOM 1229 N N . ASP A 1 155 ? -18.877 41.047 30.426 1.00 53.75 155 ASP A N 1
ATOM 1230 C CA . ASP A 1 155 ? -18.107 41.682 31.506 1.00 53.75 155 ASP A CA 1
ATOM 1231 C C . ASP A 1 155 ? -16.584 41.488 31.271 1.00 53.75 155 ASP A C 1
ATOM 1233 O O . ASP A 1 155 ? -16.073 40.362 31.336 1.00 53.75 155 ASP A O 1
ATOM 1237 N N . ASP A 1 156 ? -15.878 42.582 30.949 1.00 53.56 156 ASP A N 1
ATOM 1238 C CA . ASP A 1 156 ? -14.548 42.628 30.298 1.00 53.56 156 ASP A CA 1
ATOM 1239 C C . ASP A 1 156 ? -13.396 41.993 31.103 1.00 53.56 156 ASP A C 1
ATOM 1241 O O . ASP A 1 156 ? -12.488 41.384 30.539 1.00 53.56 156 ASP A O 1
ATOM 1245 N N . SER A 1 157 ? -13.416 42.067 32.438 1.00 56.19 157 SER A N 1
ATOM 1246 C CA . SER A 1 157 ? -12.285 41.608 33.277 1.00 56.19 157 SER A CA 1
ATOM 1247 C C . SER A 1 157 ? -12.199 40.082 33.451 1.00 56.19 157 SER A C 1
ATOM 1249 O O . SER A 1 157 ? -11.149 39.536 33.808 1.00 56.19 157 SER A O 1
ATOM 1251 N N . LYS A 1 158 ? -13.298 39.363 33.192 1.00 55.59 158 LYS A N 1
ATOM 1252 C CA . LYS A 1 158 ? -13.385 37.901 33.360 1.00 55.59 158 LYS A CA 1
ATOM 1253 C C . LYS A 1 158 ? -13.067 37.139 32.070 1.00 55.59 158 LYS A C 1
ATOM 1255 O O . LYS A 1 158 ? -12.655 35.983 32.151 1.00 55.59 158 LYS A O 1
ATOM 1260 N N . GLN A 1 159 ? -13.209 37.777 30.903 1.00 54.84 159 GLN A N 1
ATOM 1261 C CA . GLN A 1 159 ? -12.907 37.185 29.591 1.00 54.84 159 GLN A CA 1
ATOM 1262 C C . GLN A 1 159 ? -11.410 36.913 29.399 1.00 54.84 159 GLN A C 1
ATOM 1264 O O . GLN A 1 159 ? -11.022 35.781 29.105 1.00 54.84 159 GLN A O 1
ATOM 1269 N N . THR A 1 160 ? -10.564 37.926 29.616 1.00 54.22 160 THR A N 1
ATOM 1270 C CA . THR A 1 160 ? -9.107 37.838 29.408 1.00 54.22 160 THR A CA 1
ATOM 1271 C C . THR A 1 160 ? -8.482 36.757 30.284 1.00 54.22 160 THR A C 1
ATOM 1273 O O . THR A 1 160 ? -7.698 35.939 29.806 1.00 54.22 160 THR A O 1
ATOM 1276 N N . ASN A 1 161 ? -8.918 36.679 31.546 1.00 58.59 161 ASN A N 1
ATOM 1277 C CA . ASN A 1 161 ? -8.458 35.677 32.503 1.00 58.59 161 ASN A CA 1
ATOM 1278 C C . ASN A 1 161 ? -8.889 34.253 32.126 1.00 58.59 161 ASN A C 1
ATOM 1280 O O . ASN A 1 161 ? -8.131 33.320 32.361 1.00 58.59 161 ASN A O 1
ATOM 1284 N N . PHE A 1 162 ? -10.064 34.061 31.518 1.00 62.94 162 PHE A N 1
ATOM 1285 C CA . PHE A 1 162 ? -10.543 32.736 31.118 1.00 62.94 162 PHE A CA 1
ATOM 1286 C C . PHE A 1 162 ? -9.778 32.176 29.914 1.00 62.94 162 PHE A C 1
ATOM 1288 O O . PHE A 1 162 ? -9.310 31.038 29.952 1.00 62.94 162 PHE A O 1
ATOM 1295 N N . PHE A 1 163 ? -9.595 32.974 28.860 1.00 59.81 163 PHE A N 1
ATOM 1296 C CA . PHE A 1 163 ? -8.863 32.511 27.683 1.00 59.81 163 PHE A CA 1
ATOM 1297 C C . PHE A 1 163 ? -7.351 32.401 27.940 1.00 59.81 163 PHE A C 1
ATOM 1299 O O . PHE A 1 163 ? -6.734 31.439 27.479 1.00 59.81 163 PHE A O 1
ATOM 1306 N N . GLN A 1 164 ? -6.759 33.290 28.754 1.00 60.25 164 GLN A N 1
ATOM 1307 C CA . GLN A 1 164 ? -5.395 33.089 29.261 1.00 60.25 164 GLN A CA 1
ATOM 1308 C C . GLN A 1 164 ? -5.299 31.847 30.150 1.00 60.25 164 GLN A C 1
ATOM 1310 O O . GLN A 1 164 ? -4.360 31.077 29.995 1.00 60.25 164 GLN A O 1
ATOM 1315 N N . TYR A 1 165 ? -6.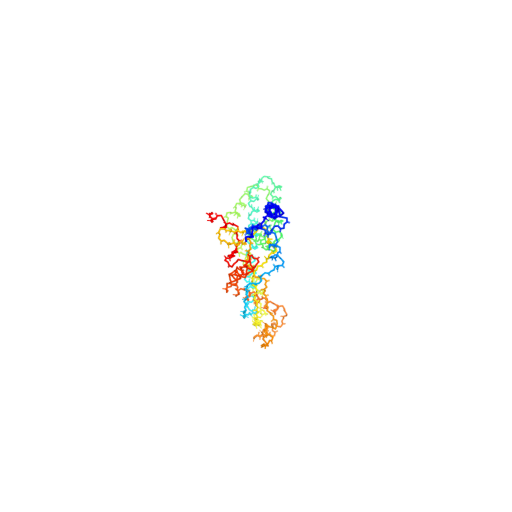273 31.588 31.027 1.00 63.19 165 TYR A N 1
ATOM 1316 C CA . TYR A 1 165 ? -6.311 30.369 31.840 1.00 63.19 165 TYR A CA 1
ATOM 1317 C C . TYR A 1 165 ? -6.338 29.105 30.967 1.00 63.19 165 TYR A C 1
ATOM 1319 O O . TYR A 1 165 ? -5.582 28.169 31.233 1.00 63.19 165 TYR A O 1
ATOM 1327 N N . LEU A 1 166 ? -7.144 29.080 29.901 1.00 62.62 166 LEU A N 1
ATOM 1328 C CA . LEU A 1 166 ? -7.186 27.964 28.950 1.00 62.62 166 LEU A CA 1
ATOM 1329 C C . LEU A 1 166 ? -5.857 27.778 28.204 1.00 62.62 166 LEU A C 1
ATOM 1331 O O . LEU A 1 166 ? -5.421 26.642 28.011 1.00 62.62 166 LEU A O 1
ATOM 1335 N N . ALA A 1 167 ? -5.201 28.875 27.817 1.00 58.06 167 ALA A N 1
ATOM 1336 C CA . ALA A 1 167 ? -3.905 28.844 27.143 1.00 58.06 167 ALA A CA 1
ATOM 1337 C C . ALA A 1 167 ? -2.748 28.435 28.080 1.00 58.06 167 ALA A C 1
ATOM 1339 O O . ALA A 1 167 ? -1.842 27.717 27.661 1.00 58.06 167 ALA A O 1
ATOM 1340 N N . ILE A 1 168 ? -2.783 28.856 29.350 1.00 57.59 168 ILE A N 1
ATOM 1341 C CA . ILE A 1 168 ? -1.706 28.661 30.335 1.00 57.59 168 ILE A CA 1
ATOM 1342 C C . ILE A 1 168 ? -1.765 27.273 30.994 1.00 57.59 168 ILE A C 1
ATOM 1344 O O . ILE A 1 168 ? -0.721 26.672 31.246 1.00 57.59 168 ILE A O 1
ATOM 1348 N N . ASN A 1 169 ? -2.949 26.709 31.259 1.00 56.91 169 ASN A N 1
ATOM 1349 C CA . ASN A 1 169 ? -3.068 25.541 32.150 1.00 56.91 169 ASN A CA 1
ATOM 1350 C C . ASN A 1 169 ? -2.716 24.170 31.550 1.00 56.91 169 ASN A C 1
ATOM 1352 O O . ASN A 1 169 ? -3.190 23.154 32.052 1.00 56.91 169 ASN A O 1
ATOM 1356 N N . LYS A 1 170 ? -1.898 24.081 30.486 1.00 53.69 170 LYS A N 1
ATOM 1357 C CA . LYS A 1 170 ? -1.563 22.799 29.804 1.00 53.69 170 LYS A CA 1
ATOM 1358 C C . LYS A 1 170 ? -2.786 21.969 29.407 1.00 53.69 170 LYS A C 1
ATOM 1360 O O . LYS A 1 170 ? -2.666 20.785 29.091 1.00 53.69 170 LYS A O 1
ATOM 1365 N N . VAL A 1 171 ? -3.941 22.628 29.423 1.00 54.56 171 VAL A N 1
ATOM 1366 C CA . VAL A 1 171 ? -5.274 22.069 29.333 1.00 54.56 171 VAL A CA 1
ATOM 1367 C C . VAL A 1 171 ? -5.260 21.172 28.106 1.00 54.56 171 VAL A C 1
ATOM 1369 O O . VAL A 1 171 ? -5.358 19.961 28.267 1.00 54.56 171 VAL A O 1
ATOM 1372 N N . SER A 1 172 ? -4.883 21.715 26.950 1.00 62.44 172 SER A N 1
ATOM 1373 C CA . SER A 1 172 ? -4.810 21.054 25.643 1.00 62.44 172 SER A CA 1
ATOM 1374 C C . SER A 1 172 ? -4.285 19.594 25.633 1.00 62.44 172 SER A C 1
ATOM 1376 O O . SER A 1 172 ? -4.912 18.745 24.997 1.00 62.44 172 SER A O 1
ATOM 1378 N N . ILE A 1 173 ? -3.202 19.260 26.349 1.00 64.31 173 ILE A N 1
ATOM 1379 C CA . ILE A 1 173 ? -2.612 17.904 26.339 1.00 64.31 173 ILE A CA 1
ATOM 1380 C C . ILE A 1 173 ? -3.480 16.908 27.116 1.00 64.31 173 ILE A C 1
ATOM 1382 O O . ILE A 1 173 ? -3.653 15.770 26.680 1.00 64.31 173 ILE A O 1
ATOM 1386 N N . THR A 1 174 ? -4.054 17.324 28.243 1.00 68.44 174 THR A N 1
ATOM 1387 C CA . THR A 1 174 ? -4.940 16.469 29.042 1.00 68.44 174 THR A CA 1
ATOM 1388 C C . THR A 1 174 ? -6.224 16.134 28.271 1.00 68.44 174 THR A C 1
ATOM 1390 O O . THR A 1 174 ? -6.600 14.965 28.240 1.00 68.44 174 THR A O 1
ATOM 1393 N N . TYR A 1 175 ? -6.831 17.095 27.552 1.00 69.25 175 TYR A N 1
ATOM 1394 C CA . TYR A 1 175 ? -8.018 16.829 26.701 1.00 69.25 175 TYR A CA 1
ATOM 1395 C C . TYR A 1 175 ? -7.678 15.906 25.542 1.00 69.25 175 TYR A C 1
ATOM 1397 O O . TYR A 1 175 ? -8.425 14.972 25.266 1.00 69.25 175 TYR A O 1
ATOM 1405 N N . TYR A 1 176 ? -6.540 16.143 24.880 1.00 72.50 176 TYR A N 1
ATOM 1406 C CA . TYR A 1 176 ? -6.062 15.253 23.828 1.00 72.50 176 TYR A CA 1
ATOM 1407 C C . TYR A 1 176 ? -5.974 13.812 24.344 1.00 72.50 176 TYR A C 1
ATOM 1409 O O . TYR A 1 176 ? -6.483 12.901 23.698 1.00 72.50 176 TYR A O 1
ATOM 1417 N N . ASN A 1 177 ? -5.390 13.613 25.529 1.00 78.38 177 ASN A N 1
ATOM 1418 C CA . ASN A 1 177 ? -5.238 12.289 26.127 1.00 78.38 177 ASN A CA 1
ATOM 1419 C C . ASN A 1 177 ? -6.578 11.650 26.522 1.00 78.38 177 ASN A C 1
ATOM 1421 O O . ASN A 1 177 ? -6.718 10.440 26.370 1.00 78.38 177 ASN A O 1
ATOM 1425 N N . GLU A 1 178 ? -7.553 12.427 27.000 1.00 80.31 178 GLU A N 1
ATOM 1426 C CA . GLU A 1 178 ? -8.870 11.912 27.398 1.00 80.31 178 GLU A CA 1
ATOM 1427 C C . GLU A 1 178 ? -9.750 11.536 26.192 1.00 80.31 178 GLU A C 1
ATOM 1429 O O . GLU A 1 178 ? -10.392 10.486 26.184 1.00 80.31 178 GLU A O 1
ATOM 1434 N N . VAL A 1 179 ? -9.754 12.356 25.136 1.00 77.62 179 VAL A N 1
ATOM 1435 C CA . VAL A 1 179 ? -10.425 12.009 23.870 1.00 77.62 179 VAL A CA 1
ATOM 1436 C C . VAL A 1 179 ? -9.759 10.776 23.267 1.00 77.62 179 VAL A C 1
ATOM 1438 O O . VAL A 1 179 ? -10.426 9.822 22.874 1.00 77.62 179 VAL A O 1
ATOM 1441 N N . PHE A 1 180 ? -8.426 10.760 23.263 1.00 81.88 180 PHE A N 1
ATOM 1442 C CA . PHE A 1 180 ? -7.652 9.628 22.782 1.00 81.88 180 PHE A CA 1
ATOM 1443 C C . PHE A 1 180 ? -7.949 8.340 23.563 1.00 81.88 180 PHE A C 1
ATOM 1445 O O . PHE A 1 180 ? -8.088 7.288 22.943 1.00 81.88 180 PHE A O 1
ATOM 1452 N N . SER A 1 181 ? -8.057 8.389 24.896 1.00 85.38 181 SER A N 1
ATOM 1453 C CA . SER A 1 181 ? -8.323 7.197 25.709 1.00 85.38 181 SER A CA 1
ATOM 1454 C C . SER A 1 181 ? -9.724 6.634 25.470 1.00 85.38 181 SER A C 1
ATOM 1456 O O . SER A 1 181 ? -9.849 5.430 25.247 1.00 85.38 181 SER A O 1
ATOM 1458 N N . LYS A 1 182 ? -10.756 7.488 25.430 1.00 85.00 182 LYS A N 1
ATOM 1459 C CA . LYS A 1 182 ? -12.146 7.086 25.146 1.00 85.00 182 LYS A CA 1
ATOM 1460 C C . LYS A 1 182 ? -12.281 6.413 23.780 1.00 85.00 182 LYS A C 1
ATOM 1462 O O . LYS A 1 182 ? -12.882 5.346 23.662 1.00 85.00 182 LYS A O 1
ATOM 1467 N N . GLU A 1 183 ? -11.672 6.989 22.750 1.00 82.94 183 GLU A N 1
ATOM 1468 C CA . GLU A 1 183 ? -11.711 6.408 21.404 1.00 82.94 183 GLU A CA 1
ATOM 1469 C C . GLU A 1 183 ? -10.888 5.118 21.308 1.00 82.94 183 GLU A C 1
ATOM 1471 O O . GLU A 1 183 ? -11.316 4.129 20.702 1.00 82.94 183 GLU A O 1
ATOM 1476 N N . LEU A 1 184 ? -9.735 5.068 21.981 1.00 87.81 184 LEU A N 1
ATOM 1477 C CA . LEU A 1 184 ? -8.930 3.855 22.064 1.00 87.81 184 LEU A CA 1
ATOM 1478 C C . LEU A 1 184 ? -9.698 2.710 22.743 1.00 87.81 184 LEU A C 1
ATOM 1480 O O . LEU A 1 184 ? -9.581 1.560 22.314 1.00 87.81 184 LEU A O 1
ATOM 1484 N N . GLU A 1 185 ? -10.496 2.995 23.773 1.00 88.94 185 GLU A N 1
ATOM 1485 C CA . GLU A 1 185 ? -11.391 2.021 24.406 1.00 88.94 185 GLU A CA 1
ATOM 1486 C C . GLU A 1 185 ? -12.465 1.509 23.441 1.00 88.94 185 GLU A C 1
ATOM 1488 O O . GLU A 1 185 ? -12.661 0.293 23.350 1.00 88.94 185 GLU A O 1
ATOM 1493 N N . SER A 1 186 ? -13.103 2.393 22.669 1.00 86.62 186 SER A N 1
ATOM 1494 C CA . SER A 1 186 ? -14.084 2.018 21.639 1.00 86.62 186 SER A CA 1
ATOM 1495 C C . SER A 1 186 ? -13.477 1.092 20.582 1.00 86.62 186 SER A C 1
ATOM 1497 O O . SER A 1 186 ? -14.023 0.019 20.305 1.00 86.62 186 SER A O 1
AT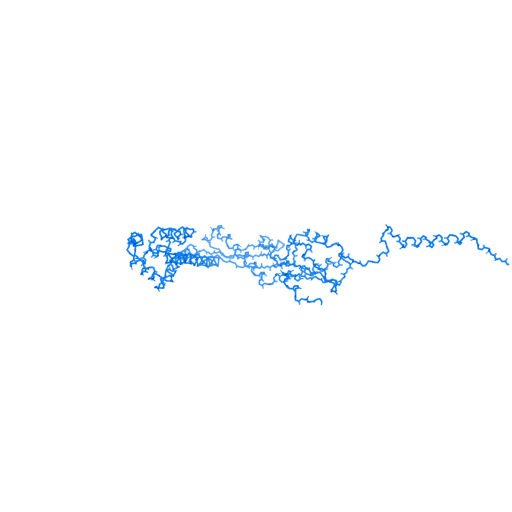OM 1499 N N . ILE A 1 187 ? -12.296 1.440 20.061 1.00 87.06 187 ILE A N 1
ATOM 1500 C CA . ILE A 1 187 ? -11.531 0.587 19.141 1.00 87.06 187 ILE A CA 1
ATOM 1501 C C . ILE A 1 187 ? -11.226 -0.758 19.810 1.00 87.06 187 ILE A C 1
ATOM 1503 O O . ILE A 1 187 ? -11.517 -1.821 19.258 1.00 87.06 187 ILE A O 1
ATOM 1507 N N . ASN A 1 188 ? -10.682 -0.744 21.028 1.00 88.94 188 ASN A N 1
ATOM 1508 C CA . ASN A 1 188 ? -10.369 -1.967 21.760 1.00 88.94 188 ASN A CA 1
ATOM 1509 C C . ASN A 1 188 ? -11.601 -2.857 21.947 1.00 88.94 188 ASN A C 1
ATOM 1511 O O . ASN A 1 188 ? -11.487 -4.066 21.774 1.00 88.94 188 ASN A O 1
ATOM 1515 N N . LYS A 1 189 ? -12.771 -2.293 22.253 1.00 88.62 189 LYS A N 1
ATOM 1516 C CA . LYS A 1 189 ? -14.021 -3.041 22.426 1.00 88.62 189 LYS A CA 1
ATOM 1517 C C . LYS A 1 189 ? -14.458 -3.736 21.136 1.00 88.62 189 LYS A C 1
ATOM 1519 O O . LYS A 1 189 ? -14.839 -4.905 21.185 1.00 88.62 189 LYS A O 1
ATOM 1524 N N . ILE A 1 190 ? -14.351 -3.053 19.993 1.00 85.69 190 ILE A N 1
ATOM 1525 C CA . ILE A 1 190 ? -14.659 -3.624 18.674 1.00 85.69 190 ILE A CA 1
ATOM 1526 C C . ILE A 1 190 ? -13.739 -4.820 18.399 1.00 85.69 190 ILE A C 1
ATOM 1528 O O . ILE A 1 190 ? -14.220 -5.935 18.177 1.00 85.69 190 ILE A O 1
ATOM 1532 N N . PHE A 1 191 ? -12.421 -4.612 18.490 1.00 86.38 191 PHE A N 1
ATOM 1533 C CA . PHE A 1 191 ? -11.414 -5.612 18.117 1.00 86.38 191 PHE A CA 1
ATOM 1534 C C . PHE A 1 191 ? -11.211 -6.729 19.159 1.00 86.38 191 PHE A C 1
ATOM 1536 O O . PHE A 1 191 ? -10.730 -7.803 18.809 1.00 86.38 191 PHE A O 1
ATOM 1543 N N . ASN A 1 192 ? -11.602 -6.523 20.422 1.00 84.88 192 ASN A N 1
ATOM 1544 C CA . ASN A 1 192 ? -11.545 -7.544 21.478 1.00 84.88 192 ASN A CA 1
ATOM 1545 C C . ASN A 1 192 ? -12.845 -8.348 21.627 1.00 84.88 192 ASN A C 1
ATOM 1547 O O . ASN A 1 192 ? -12.939 -9.162 22.553 1.00 84.88 192 ASN A O 1
ATOM 1551 N N . SER A 1 193 ? -13.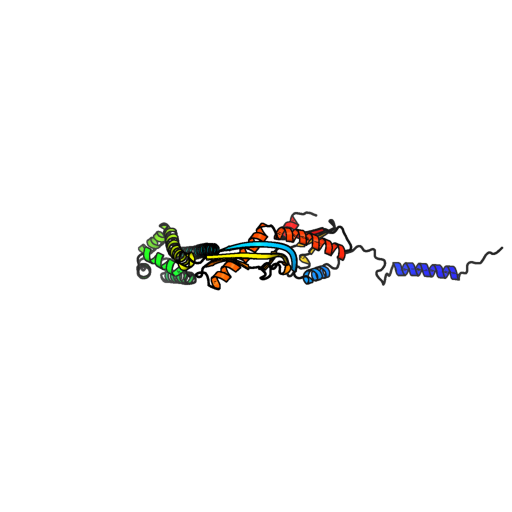842 -8.127 20.765 1.00 83.06 193 SER A N 1
ATOM 1552 C CA . SER A 1 193 ? -15.107 -8.860 20.817 1.00 83.06 193 SER A CA 1
ATOM 1553 C C . SER A 1 193 ? -14.887 -10.378 20.733 1.00 83.06 193 SER A C 1
ATOM 1555 O O . SER A 1 193 ? -14.006 -10.867 20.021 1.00 83.06 193 SER A O 1
ATOM 1557 N N . SER A 1 194 ? -15.697 -11.146 21.469 1.00 73.81 194 SER A N 1
ATOM 1558 C CA . SER A 1 194 ? -15.613 -12.616 21.511 1.00 73.81 194 SER A CA 1
ATOM 1559 C C . SER A 1 194 ? -15.736 -13.241 20.122 1.00 73.81 194 SER A C 1
ATOM 1561 O O . SER A 1 194 ? -15.022 -14.187 19.812 1.00 73.81 194 SER A O 1
ATOM 1563 N N . LYS A 1 195 ? -16.571 -12.659 19.251 1.00 74.50 195 LYS A N 1
ATOM 1564 C CA . LYS A 1 195 ? -16.712 -13.063 17.848 1.00 74.50 195 LYS A CA 1
ATOM 1565 C C . LYS A 1 195 ? -15.378 -13.017 17.101 1.00 74.50 195 LYS A C 1
ATOM 1567 O O . LYS A 1 195 ? -15.052 -13.961 16.393 1.00 74.50 195 LYS A O 1
ATOM 1572 N N . ILE A 1 196 ? -14.594 -11.955 17.282 1.00 77.62 196 ILE A N 1
ATOM 1573 C CA . ILE A 1 196 ? -13.288 -11.803 16.633 1.00 77.62 196 ILE A CA 1
ATOM 1574 C C . ILE A 1 196 ? -12.256 -12.745 17.254 1.00 77.62 196 ILE A C 1
ATOM 1576 O O . ILE A 1 196 ? -11.564 -13.445 16.522 1.00 77.62 196 ILE A O 1
ATOM 1580 N N . LYS A 1 197 ? -12.186 -12.809 18.590 1.00 75.75 197 LYS A N 1
ATOM 1581 C CA . LYS A 1 197 ? -11.238 -13.684 19.304 1.00 75.75 197 LYS A CA 1
ATOM 1582 C C . LYS A 1 197 ? -11.441 -15.164 18.987 1.00 75.75 197 LYS A C 1
ATOM 1584 O O . LYS A 1 197 ? -10.470 -15.902 18.886 1.00 75.75 197 LYS A O 1
ATOM 1589 N N . ASN A 1 198 ? -12.693 -15.574 18.813 1.00 79.69 198 ASN A N 1
ATOM 1590 C CA . ASN A 1 198 ? -13.058 -16.962 18.560 1.00 79.69 198 ASN A CA 1
ATOM 1591 C C . ASN A 1 198 ? -13.121 -17.296 17.064 1.00 79.69 198 ASN A C 1
ATOM 1593 O O . ASN A 1 198 ? -13.546 -18.399 16.737 1.00 79.69 198 ASN A O 1
ATOM 1597 N N . SER A 1 199 ? -12.759 -16.376 16.162 1.00 81.94 199 SER A N 1
ATOM 1598 C CA . SER A 1 199 ? -12.693 -16.629 14.718 1.00 81.94 199 SER A CA 1
ATOM 1599 C C . SER A 1 199 ? -11.261 -16.965 14.315 1.00 81.94 199 SER A C 1
ATOM 1601 O O . SER A 1 199 ? -10.357 -16.146 14.468 1.00 81.94 199 SER A O 1
ATOM 1603 N N . GLN A 1 200 ? -11.060 -18.160 13.768 1.00 87.06 200 GLN A N 1
ATOM 1604 C CA . GLN A 1 200 ? -9.763 -18.651 13.323 1.00 87.06 200 GLN A CA 1
ATOM 1605 C C . GLN A 1 200 ? -9.876 -19.084 11.870 1.00 87.06 200 GLN A C 1
ATOM 1607 O O . GLN A 1 200 ? -10.623 -19.995 11.524 1.00 87.06 200 GLN A O 1
ATOM 1612 N N . LEU A 1 201 ? -9.128 -18.385 11.028 1.00 90.94 201 LEU A N 1
ATOM 1613 C CA . LEU A 1 201 ? -8.904 -18.731 9.637 1.00 90.94 201 LEU A CA 1
ATOM 1614 C C . LEU A 1 201 ? -7.428 -18.484 9.358 1.00 90.94 201 LEU A C 1
ATOM 1616 O O . LEU A 1 201 ? -6.946 -17.371 9.590 1.00 90.94 201 LEU A O 1
ATOM 1620 N N . ILE A 1 202 ? -6.732 -19.509 8.881 1.00 92.44 202 ILE A N 1
ATOM 1621 C CA . ILE A 1 202 ? -5.343 -19.438 8.435 1.00 92.44 202 ILE A CA 1
ATOM 1622 C C . ILE A 1 202 ? -5.304 -19.886 6.979 1.00 92.44 202 ILE A C 1
ATOM 1624 O O . ILE A 1 202 ? -5.741 -20.990 6.648 1.00 92.44 202 ILE A O 1
ATOM 1628 N N . LEU A 1 203 ? -4.787 -19.014 6.117 1.00 93.25 203 LEU A N 1
ATOM 1629 C CA . LEU A 1 203 ? -4.606 -19.270 4.696 1.00 93.25 203 LEU A CA 1
ATOM 1630 C C . LEU A 1 203 ? -3.130 -19.255 4.336 1.00 93.25 203 LEU A C 1
ATOM 1632 O O . LEU A 1 203 ? -2.384 -18.376 4.769 1.00 93.25 203 LEU A O 1
ATOM 1636 N N . VAL A 1 204 ? -2.761 -20.165 3.448 1.00 93.06 204 VAL A N 1
ATOM 1637 C CA . VAL A 1 204 ? -1.562 -20.059 2.625 1.00 93.06 204 VAL A CA 1
ATOM 1638 C C . VAL A 1 204 ? -1.962 -19.461 1.278 1.00 93.06 204 VAL A C 1
ATOM 1640 O O . VAL A 1 204 ? -2.939 -19.889 0.663 1.00 93.06 204 VAL A O 1
ATOM 1643 N N . GLY A 1 205 ? -1.230 -18.439 0.843 1.00 93.06 205 GLY A N 1
ATOM 1644 C CA . GLY A 1 205 ? -1.329 -17.810 -0.469 1.00 93.06 205 GLY A CA 1
ATOM 1645 C C . GLY A 1 205 ? -0.050 -18.040 -1.271 1.00 93.06 205 GLY A C 1
ATOM 1646 O O . GLY A 1 205 ? 1.037 -17.753 -0.778 1.00 93.06 205 GLY A O 1
ATOM 1647 N N . ARG A 1 206 ? -0.167 -18.528 -2.505 1.00 90.81 206 ARG A N 1
ATOM 1648 C CA . ARG A 1 206 ? 0.942 -18.778 -3.436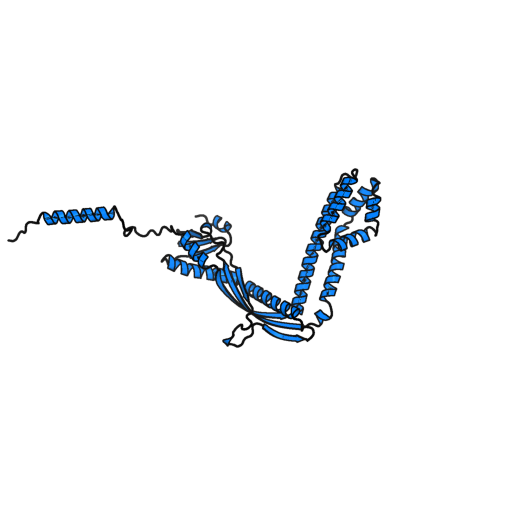 1.00 90.81 206 ARG A CA 1
ATOM 1649 C C . ARG A 1 206 ? 0.733 -17.966 -4.696 1.00 90.81 206 ARG A C 1
ATOM 1651 O O . ARG A 1 206 ? -0.281 -18.118 -5.376 1.00 90.81 206 ARG A O 1
ATOM 1658 N N . GLY A 1 207 ? 1.666 -17.074 -4.987 1.00 90.81 207 GLY A N 1
ATOM 1659 C CA . GLY A 1 207 ? 1.456 -16.098 -6.041 1.00 90.81 207 GLY A CA 1
ATOM 1660 C C . GLY A 1 207 ? 2.731 -15.595 -6.678 1.00 90.81 207 GLY A C 1
ATOM 1661 O O . GLY A 1 207 ? 3.846 -15.983 -6.315 1.00 90.81 207 GLY A O 1
ATOM 1662 N N . LYS A 1 208 ? 2.527 -14.715 -7.655 1.00 92.06 208 LYS A N 1
ATOM 1663 C CA . LYS A 1 208 ? 3.593 -14.049 -8.387 1.00 92.06 208 LYS A CA 1
ATOM 1664 C C . LYS A 1 208 ? 3.461 -12.539 -8.290 1.00 92.06 208 LYS A C 1
ATOM 1666 O O . LYS A 1 208 ? 2.362 -11.984 -8.283 1.00 92.06 208 LYS A O 1
ATOM 1671 N N . VAL A 1 209 ? 4.605 -11.877 -8.254 1.00 94.12 209 VAL A N 1
ATOM 1672 C CA . VAL A 1 209 ? 4.723 -10.424 -8.316 1.00 94.12 209 VAL A CA 1
ATOM 1673 C C . VAL A 1 209 ? 5.591 -10.086 -9.511 1.00 94.12 209 VAL A C 1
ATOM 1675 O O . VAL A 1 209 ? 6.703 -10.596 -9.623 1.00 94.12 209 VAL A O 1
ATOM 1678 N N . GLN A 1 210 ? 5.093 -9.227 -10.394 1.00 95.81 210 GLN A N 1
ATOM 1679 C CA . GLN A 1 210 ? 5.829 -8.773 -11.568 1.00 95.81 210 GLN A CA 1
ATOM 1680 C C . GLN A 1 210 ? 6.229 -7.314 -11.371 1.00 95.81 210 GLN A C 1
ATOM 1682 O O . GLN A 1 210 ? 5.414 -6.466 -10.996 1.00 95.81 210 GLN A O 1
ATOM 1687 N N . ALA A 1 211 ? 7.499 -7.020 -11.618 1.00 97.62 211 ALA A N 1
ATOM 1688 C CA . ALA A 1 211 ? 8.063 -5.686 -11.526 1.00 97.62 211 ALA A CA 1
ATOM 1689 C C . ALA A 1 211 ? 8.715 -5.278 -12.843 1.00 97.62 211 ALA A C 1
ATOM 1691 O O . ALA A 1 211 ? 9.219 -6.105 -13.608 1.00 97.62 211 ALA A O 1
ATOM 1692 N N . GLY A 1 212 ? 8.710 -3.976 -13.094 1.00 97.38 212 GLY A N 1
ATOM 1693 C CA . GLY A 1 212 ? 9.126 -3.449 -14.375 1.00 97.38 212 GLY A CA 1
ATOM 1694 C C . GLY A 1 212 ? 8.912 -1.952 -14.505 1.00 97.38 212 GLY A C 1
ATOM 1695 O O . GLY A 1 212 ? 8.912 -1.221 -13.513 1.00 97.38 212 GLY A O 1
ATOM 1696 N N . PHE A 1 213 ? 8.723 -1.501 -15.739 1.00 95.69 213 PHE A N 1
ATOM 1697 C CA . PHE A 1 213 ? 8.575 -0.090 -16.088 1.00 95.69 213 PHE A CA 1
ATOM 1698 C C . PHE A 1 213 ? 7.310 0.122 -16.916 1.00 95.69 213 PHE A C 1
ATOM 1700 O O . PHE A 1 213 ? 7.031 -0.663 -17.816 1.00 95.69 213 PHE A O 1
ATOM 1707 N N . LYS A 1 214 ? 6.575 1.205 -16.636 1.00 94.44 214 LYS A N 1
ATOM 1708 C CA . LYS A 1 214 ? 5.558 1.737 -17.557 1.00 94.44 214 LYS A CA 1
ATOM 1709 C C . LYS A 1 214 ? 6.209 2.827 -18.399 1.00 94.44 214 LYS A C 1
ATOM 1711 O O . LYS A 1 214 ? 6.890 3.692 -17.842 1.00 94.44 214 LYS A O 1
ATOM 1716 N N . PHE A 1 215 ? 6.008 2.795 -19.710 1.00 90.81 215 PHE A N 1
ATOM 1717 C CA . PHE A 1 215 ? 6.601 3.753 -20.648 1.00 90.81 215 PHE A CA 1
ATOM 1718 C C . PHE A 1 215 ? 5.644 4.869 -21.082 1.00 90.81 215 PHE A C 1
ATOM 1720 O O . PHE A 1 215 ? 6.031 5.717 -21.886 1.00 90.81 215 PHE A O 1
ATOM 1727 N N . ASP A 1 216 ? 4.438 4.929 -20.513 1.00 86.94 216 ASP A N 1
ATOM 1728 C CA . ASP A 1 216 ? 3.406 5.922 -20.848 1.00 86.94 216 ASP A CA 1
ATOM 1729 C C . ASP A 1 216 ? 3.921 7.368 -20.755 1.00 86.94 216 ASP A C 1
ATOM 1731 O O . ASP A 1 216 ? 3.646 8.212 -21.613 1.00 86.94 216 ASP A O 1
ATOM 1735 N N . SER A 1 217 ? 4.729 7.642 -19.728 1.00 83.06 217 SER A N 1
ATOM 1736 C CA . SER A 1 217 ? 5.304 8.959 -19.444 1.00 83.06 217 SER A CA 1
ATOM 1737 C C . SER A 1 217 ? 6.616 9.243 -20.174 1.00 83.06 217 SER A C 1
ATOM 1739 O O . SER A 1 217 ? 7.156 10.344 -20.042 1.00 83.06 217 SER A O 1
ATOM 1741 N N . LEU A 1 218 ? 7.153 8.288 -20.941 1.00 86.25 218 LEU A N 1
ATOM 1742 C CA . LEU A 1 218 ? 8.391 8.503 -21.680 1.00 86.25 218 LEU A CA 1
ATOM 1743 C C . LEU A 1 218 ? 8.156 9.580 -22.746 1.00 86.25 218 LEU A C 1
ATOM 1745 O O . LEU A 1 218 ? 7.121 9.628 -23.393 1.00 86.25 218 LEU A O 1
ATOM 1749 N N . THR A 1 219 ? 9.098 10.478 -22.968 1.00 86.62 219 THR A N 1
ATOM 1750 C CA . THR A 1 219 ? 9.070 11.415 -24.098 1.00 86.62 219 THR A CA 1
ATOM 1751 C C . THR A 1 219 ? 10.460 11.481 -24.709 1.00 86.62 219 THR A C 1
ATOM 1753 O O . THR A 1 219 ? 11.424 10.980 -24.132 1.00 86.62 219 THR A O 1
ATOM 1756 N N . THR A 1 220 ? 10.605 12.136 -25.858 1.00 83.50 220 THR A N 1
ATOM 1757 C CA . THR A 1 220 ? 11.926 12.372 -26.464 1.00 83.50 220 THR A CA 1
ATOM 1758 C C . THR A 1 220 ? 12.882 13.116 -25.534 1.00 83.50 220 THR A C 1
ATOM 1760 O O . THR A 1 220 ? 14.084 12.900 -25.607 1.00 83.50 220 THR A O 1
ATOM 1763 N N . ARG A 1 221 ? 12.370 13.917 -24.589 1.00 86.19 221 ARG A N 1
ATOM 1764 C CA . ARG A 1 221 ? 13.184 14.612 -23.575 1.00 86.19 221 ARG A CA 1
ATOM 1765 C C . ARG A 1 221 ? 13.743 13.675 -22.502 1.00 86.19 221 ARG A C 1
ATOM 1767 O O . ARG A 1 221 ? 14.717 14.017 -21.835 1.00 86.19 221 ARG A O 1
ATOM 1774 N N . ASN A 1 222 ? 13.120 12.513 -22.322 1.00 87.69 222 ASN A N 1
ATOM 1775 C CA . ASN A 1 222 ? 13.528 11.508 -21.347 1.00 87.69 222 ASN A CA 1
ATOM 1776 C C . ASN A 1 222 ? 14.628 10.588 -21.884 1.00 87.69 222 ASN A C 1
ATOM 1778 O O . ASN A 1 222 ? 15.206 9.848 -21.097 1.00 87.69 222 ASN A O 1
ATOM 1782 N N . VAL A 1 223 ? 14.926 10.622 -23.185 1.00 90.06 223 VAL A N 1
ATOM 1783 C CA . VAL A 1 223 ? 15.954 9.781 -23.804 1.00 90.06 223 VAL A CA 1
ATOM 1784 C C . VAL A 1 223 ? 17.137 10.651 -24.192 1.00 90.06 223 VAL A C 1
ATOM 1786 O O . VAL A 1 223 ? 17.021 11.539 -25.032 1.00 90.06 223 VAL A O 1
ATOM 1789 N N . LYS A 1 224 ? 18.285 10.403 -23.567 1.00 89.75 224 LYS A N 1
ATOM 1790 C CA . LYS A 1 224 ? 19.543 11.079 -23.885 1.00 89.75 224 LYS A CA 1
ATOM 1791 C C . LYS A 1 224 ? 20.516 10.077 -24.478 1.00 89.75 224 LYS A C 1
ATOM 1793 O O . LYS A 1 224 ? 20.657 8.979 -23.951 1.00 89.75 224 LYS A O 1
ATOM 1798 N N . VAL A 1 225 ? 21.207 10.474 -25.537 1.00 88.31 225 VAL A N 1
ATOM 1799 C CA . VAL A 1 225 ? 22.294 9.685 -26.117 1.00 88.31 225 VAL A CA 1
ATOM 1800 C C . VAL A 1 225 ? 23.609 10.378 -25.786 1.00 88.31 225 VAL A C 1
ATOM 1802 O O . VAL A 1 225 ? 23.828 11.522 -26.174 1.00 88.31 225 VAL A O 1
ATOM 1805 N N . ASP A 1 226 ? 24.464 9.689 -25.043 1.00 86.31 226 ASP A N 1
ATOM 1806 C CA . ASP A 1 226 ? 25.852 10.063 -24.792 1.00 86.31 226 ASP A CA 1
ATOM 1807 C C . ASP A 1 226 ? 26.717 9.349 -25.838 1.00 86.31 226 ASP A C 1
ATOM 1809 O O . ASP A 1 226 ? 27.062 8.173 -25.701 1.00 86.31 226 ASP A O 1
ATOM 1813 N N . THR A 1 227 ? 27.025 10.057 -26.925 1.00 85.12 227 THR A N 1
ATOM 1814 C CA . THR A 1 227 ? 27.830 9.521 -28.030 1.00 85.12 227 THR A CA 1
ATOM 1815 C C . THR A 1 227 ? 29.284 9.280 -27.633 1.00 85.12 227 THR A C 1
ATOM 1817 O O . THR A 1 227 ? 29.927 8.425 -28.231 1.00 85.12 227 THR A O 1
ATOM 1820 N N . ALA A 1 228 ? 29.809 9.997 -26.632 1.00 84.94 228 ALA A N 1
ATOM 1821 C CA . ALA A 1 228 ? 31.195 9.845 -26.191 1.00 84.94 228 ALA A CA 1
ATOM 1822 C C . ALA A 1 228 ? 31.415 8.509 -25.469 1.00 84.94 228 ALA A C 1
ATOM 1824 O O . ALA A 1 228 ? 32.470 7.896 -25.607 1.00 84.94 228 ALA A O 1
ATOM 1825 N N . ARG A 1 229 ? 30.405 8.041 -24.726 1.00 86.44 229 ARG A N 1
ATOM 1826 C CA . ARG A 1 229 ? 30.443 6.762 -23.995 1.00 86.44 229 ARG A CA 1
ATOM 1827 C C . ARG A 1 229 ? 29.625 5.648 -24.646 1.00 86.44 229 ARG A C 1
ATOM 1829 O O . ARG A 1 229 ? 29.451 4.604 -24.027 1.00 86.44 229 ARG A O 1
ATOM 1836 N N . ASN A 1 230 ? 29.095 5.879 -25.849 1.00 90.19 230 ASN A N 1
ATOM 1837 C CA . ASN A 1 230 ? 28.180 4.967 -26.540 1.00 90.19 230 ASN A CA 1
ATOM 1838 C C . ASN A 1 230 ? 27.017 4.498 -25.637 1.00 90.19 230 ASN A C 1
ATOM 1840 O O . ASN A 1 230 ? 26.745 3.307 -25.496 1.00 90.19 230 ASN A O 1
ATOM 1844 N N . ARG A 1 231 ? 26.356 5.444 -24.958 1.00 92.50 231 ARG A N 1
ATOM 1845 C CA . ARG A 1 231 ? 25.379 5.152 -23.900 1.00 92.50 231 ARG A CA 1
ATOM 1846 C C . ARG A 1 231 ? 24.032 5.816 -24.161 1.00 92.50 231 ARG A C 1
ATOM 1848 O O . ARG A 1 231 ? 23.961 7.005 -24.455 1.00 92.50 231 ARG A O 1
ATOM 1855 N N . ILE A 1 232 ? 22.950 5.073 -23.955 1.00 92.12 232 ILE A N 1
ATOM 1856 C CA . ILE A 1 232 ? 21.577 5.583 -23.936 1.00 92.12 232 ILE A CA 1
ATOM 1857 C C . ILE A 1 232 ? 21.123 5.715 -22.481 1.00 92.12 232 ILE A C 1
ATOM 1859 O O . ILE A 1 232 ? 21.182 4.768 -21.697 1.00 92.12 232 ILE A O 1
ATOM 1863 N N . VAL A 1 233 ? 20.656 6.901 -22.107 1.00 93.31 233 VAL A N 1
ATOM 1864 C CA . VAL A 1 233 ? 20.178 7.209 -20.760 1.00 93.31 233 VAL A CA 1
ATOM 1865 C C . VAL A 1 233 ? 18.686 7.516 -20.809 1.00 93.31 233 VAL A C 1
ATOM 1867 O O . VAL A 1 233 ? 18.264 8.483 -21.442 1.00 93.31 233 VAL A O 1
ATOM 1870 N N . LEU A 1 234 ? 17.894 6.708 -20.107 1.00 92.69 234 LEU A N 1
ATOM 1871 C CA . LEU A 1 234 ? 16.458 6.902 -19.925 1.00 92.69 234 LEU A CA 1
ATOM 1872 C C . LEU A 1 234 ? 16.204 7.567 -18.570 1.00 92.69 234 LEU A C 1
ATOM 1874 O O . LEU A 1 234 ? 16.542 7.015 -17.525 1.00 92.69 234 LEU A O 1
ATOM 1878 N N . VAL A 1 235 ? 15.619 8.759 -18.578 1.00 91.81 235 VAL A N 1
ATOM 1879 C CA . VAL A 1 235 ? 15.489 9.634 -17.407 1.00 91.81 235 VAL A CA 1
ATOM 1880 C C . VAL A 1 235 ? 14.033 9.771 -16.985 1.00 91.81 235 VAL A C 1
ATOM 1882 O O . VAL A 1 235 ? 13.153 9.967 -17.818 1.00 91.81 235 VAL A O 1
ATOM 1885 N N . GLY A 1 236 ? 13.778 9.738 -15.680 1.00 90.06 236 GLY A N 1
ATOM 1886 C CA . GLY A 1 236 ? 12.440 9.884 -15.104 1.00 90.06 236 GLY A CA 1
ATOM 1887 C C . GLY A 1 236 ? 11.627 8.588 -15.100 1.00 90.06 236 GLY A C 1
ATOM 1888 O O . GLY A 1 236 ? 10.452 8.609 -14.745 1.00 90.06 236 GLY A O 1
ATOM 1889 N N . LEU A 1 237 ? 12.246 7.460 -15.453 1.00 92.00 237 LEU A N 1
ATOM 1890 C CA . LEU A 1 237 ? 11.642 6.140 -15.316 1.00 92.00 237 LEU A CA 1
ATOM 1891 C C . LEU A 1 237 ? 11.982 5.550 -13.947 1.00 92.00 237 LEU A C 1
ATOM 1893 O O . LEU A 1 237 ? 13.142 5.532 -13.528 1.00 92.00 237 LEU A O 1
ATOM 1897 N N . LYS A 1 238 ? 10.965 5.034 -13.257 1.00 95.06 238 LYS A N 1
ATOM 1898 C CA . LYS A 1 238 ? 11.111 4.380 -11.954 1.00 95.06 238 LYS A CA 1
ATOM 1899 C C . LYS A 1 238 ? 10.611 2.938 -12.047 1.00 95.06 238 LYS A C 1
ATOM 1901 O O . LYS A 1 238 ? 9.525 2.735 -12.591 1.00 95.06 238 LYS A O 1
ATOM 1906 N N . PRO A 1 239 ? 11.373 1.952 -11.536 1.00 96.25 239 PRO A N 1
ATOM 1907 C CA . PRO A 1 239 ? 10.877 0.588 -11.454 1.00 96.25 239 PRO A CA 1
ATOM 1908 C C . PRO A 1 239 ? 9.695 0.548 -10.485 1.00 96.25 239 PRO A C 1
ATOM 1910 O O . PRO A 1 239 ? 9.722 1.188 -9.431 1.00 96.25 239 PRO A O 1
ATOM 1913 N N . GLN A 1 240 ? 8.667 -0.217 -10.826 1.00 96.88 240 GLN A N 1
ATOM 1914 C CA . GLN A 1 240 ? 7.469 -0.372 -10.008 1.00 96.88 240 GLN A CA 1
ATOM 1915 C C . GLN A 1 240 ? 6.917 -1.793 -10.095 1.00 96.88 240 GLN A C 1
ATOM 1917 O O . GLN A 1 240 ? 7.216 -2.535 -11.029 1.00 96.88 240 GLN A O 1
ATOM 1922 N N . ILE A 1 241 ? 6.100 -2.164 -9.108 1.00 97.12 241 ILE A N 1
ATOM 1923 C CA . ILE A 1 241 ? 5.297 -3.386 -9.171 1.00 97.12 241 ILE A CA 1
ATOM 1924 C C . ILE A 1 241 ? 4.176 -3.147 -10.184 1.00 97.12 241 ILE A C 1
ATOM 1926 O O . ILE A 1 241 ? 3.362 -2.245 -9.985 1.00 97.12 241 ILE A O 1
ATOM 1930 N N . LEU A 1 242 ? 4.161 -3.935 -11.256 1.00 95.00 242 LEU A N 1
ATOM 1931 C CA . LEU A 1 242 ? 3.167 -3.858 -12.327 1.00 95.00 242 LEU A CA 1
ATOM 1932 C C . LEU A 1 242 ? 1.942 -4.711 -11.991 1.00 95.00 242 LEU A C 1
ATOM 1934 O O . LEU A 1 242 ? 0.813 -4.264 -12.170 1.00 95.00 242 LEU A O 1
ATOM 1938 N N . SER A 1 243 ? 2.163 -5.901 -11.428 1.00 94.94 243 SER A N 1
ATOM 1939 C CA . SER A 1 243 ? 1.100 -6.814 -11.009 1.00 94.94 243 SER A CA 1
ATOM 1940 C C . SER A 1 243 ? 1.502 -7.606 -9.757 1.00 94.94 243 SER A C 1
ATOM 1942 O O . SER A 1 243 ? 2.684 -7.831 -9.483 1.00 94.94 243 SER A O 1
ATOM 1944 N N . CYS A 1 244 ? 0.507 -8.007 -8.969 1.00 93.56 244 CYS A N 1
ATOM 1945 C CA . CYS A 1 244 ? 0.644 -8.919 -7.836 1.00 93.56 244 CYS A CA 1
ATOM 1946 C C . CYS A 1 244 ? -0.616 -9.778 -7.808 1.00 93.56 244 CYS A C 1
ATOM 1948 O O . CYS A 1 244 ? -1.710 -9.227 -7.678 1.00 93.56 244 CYS A O 1
ATOM 1950 N N . ASP A 1 245 ? -0.466 -11.088 -7.968 1.00 91.62 245 ASP A N 1
ATOM 1951 C CA . ASP A 1 245 ? -1.605 -11.994 -8.072 1.00 91.62 245 ASP A CA 1
ATOM 1952 C C . ASP A 1 245 ? -1.341 -13.333 -7.374 1.00 91.62 245 ASP A C 1
ATOM 1954 O O . ASP A 1 245 ? -0.221 -13.850 -7.369 1.00 91.62 245 ASP A O 1
ATOM 1958 N N . ILE A 1 246 ? -2.405 -13.894 -6.803 1.00 87.19 246 ILE A N 1
ATOM 1959 C CA . ILE A 1 246 ? -2.460 -15.234 -6.217 1.00 87.19 246 ILE A CA 1
ATOM 1960 C C . ILE A 1 246 ? -3.451 -16.024 -7.071 1.00 87.19 246 ILE A C 1
ATOM 1962 O O . ILE A 1 246 ? -4.655 -16.055 -6.807 1.00 87.19 246 ILE A O 1
ATOM 1966 N N . ASN A 1 247 ? -2.927 -16.636 -8.131 1.00 76.31 247 ASN A N 1
ATOM 1967 C CA . ASN A 1 247 ? -3.729 -17.376 -9.095 1.00 76.31 247 ASN A CA 1
ATOM 1968 C C . ASN A 1 247 ? -4.348 -18.615 -8.421 1.00 76.31 247 ASN A C 1
ATOM 1970 O O . ASN A 1 247 ? -3.593 -19.434 -7.897 1.00 76.31 247 ASN A O 1
ATOM 1974 N N . PRO A 1 248 ? -5.682 -18.820 -8.472 1.00 61.09 248 PRO A N 1
ATOM 1975 C CA . PRO A 1 248 ? -6.340 -20.022 -7.953 1.00 61.09 248 PRO A CA 1
ATOM 1976 C C . PRO A 1 248 ? -5.691 -21.339 -8.403 1.00 61.09 248 PRO A C 1
ATOM 1978 O O . PRO A 1 248 ? -5.680 -22.293 -7.627 1.00 61.09 248 PRO A O 1
ATOM 1981 N N . TRP A 1 249 ? -5.093 -21.351 -9.597 1.00 61.28 249 TRP A N 1
ATOM 1982 C CA . TRP A 1 249 ? -4.324 -22.449 -10.182 1.00 61.28 249 TRP A CA 1
ATOM 1983 C C . TRP A 1 249 ? -2.875 -22.010 -10.382 1.00 61.28 249 TRP A C 1
ATOM 1985 O O . TRP A 1 249 ? -2.430 -21.787 -11.504 1.00 61.28 249 TRP A O 1
ATOM 1995 N N . PHE A 1 250 ? -2.167 -21.795 -9.275 1.00 63.50 250 PHE A N 1
ATOM 1996 C CA . PHE A 1 250 ? -0.837 -21.193 -9.272 1.00 63.50 250 PHE A CA 1
ATOM 1997 C C . PHE A 1 250 ? 0.154 -21.957 -10.155 1.00 63.50 250 PHE A C 1
ATOM 1999 O O . PHE A 1 250 ? 0.862 -21.335 -10.943 1.00 63.50 250 PHE A O 1
ATOM 2006 N N . ILE A 1 251 ? 0.149 -23.291 -10.063 1.00 64.88 251 ILE A N 1
ATOM 2007 C CA . ILE A 1 251 ? 0.871 -24.179 -10.982 1.00 64.88 251 ILE A CA 1
ATOM 2008 C C . ILE A 1 251 ? -0.083 -25.323 -11.356 1.00 64.88 251 ILE A C 1
ATOM 2010 O O . ILE A 1 251 ? -0.172 -26.303 -10.604 1.00 64.88 251 ILE A O 1
ATOM 2014 N N . PRO A 1 252 ? -0.853 -25.191 -12.456 1.00 61.09 252 PRO A N 1
ATOM 2015 C CA . PRO A 1 252 ? -1.837 -26.191 -12.868 1.00 61.09 252 PRO A CA 1
ATOM 2016 C C . PRO A 1 252 ? -1.217 -27.575 -13.080 1.00 61.09 252 PRO A C 1
ATOM 2018 O O . PRO A 1 252 ? -1.812 -28.576 -12.692 1.00 61.09 252 PRO A O 1
ATOM 2021 N N . GLU A 1 253 ? 0.004 -27.625 -13.618 1.00 70.06 253 GLU A N 1
ATOM 2022 C CA . GLU A 1 253 ? 0.744 -28.855 -13.924 1.00 70.06 253 GLU A CA 1
ATOM 2023 C C . GLU A 1 253 ? 1.093 -29.653 -12.662 1.00 70.06 253 GLU A C 1
ATOM 2025 O O . GLU A 1 253 ? 1.227 -30.873 -12.712 1.00 70.06 253 GLU A O 1
ATOM 2030 N N . LEU A 1 254 ? 1.211 -28.965 -11.522 1.00 69.62 254 LEU A N 1
ATOM 2031 C CA . LEU A 1 254 ? 1.492 -29.560 -10.214 1.00 69.62 254 LEU A CA 1
ATOM 2032 C C . LEU A 1 254 ? 0.239 -29.653 -9.327 1.00 69.62 254 LEU A C 1
ATOM 2034 O O . LEU A 1 254 ? 0.334 -30.083 -8.180 1.00 69.62 254 LEU A O 1
ATOM 2038 N N . GLY A 1 255 ? -0.929 -29.221 -9.818 1.00 70.88 255 GLY A N 1
ATOM 2039 C CA . GLY A 1 255 ? -2.176 -29.189 -9.046 1.00 70.88 255 GLY A CA 1
ATOM 2040 C C . GLY A 1 255 ? -2.142 -28.252 -7.830 1.00 70.88 255 GLY A C 1
ATOM 2041 O O . GLY A 1 255 ? -2.954 -28.401 -6.914 1.00 70.88 255 GLY A O 1
ATOM 2042 N N . LEU A 1 256 ? -1.211 -27.293 -7.792 1.00 70.19 256 LEU A N 1
ATOM 2043 C CA . LEU A 1 256 ? -1.017 -26.417 -6.638 1.00 70.19 256 LEU A CA 1
ATOM 2044 C C . LEU A 1 256 ? -2.000 -25.245 -6.672 1.00 70.19 256 LEU A C 1
ATOM 2046 O O . LEU A 1 256 ? -1.967 -24.395 -7.567 1.00 70.19 256 LEU A O 1
ATOM 2050 N N . LYS A 1 257 ? -2.867 -25.189 -5.655 1.00 80.94 257 LYS A N 1
ATOM 2051 C CA . LYS A 1 257 ? -3.841 -24.108 -5.472 1.00 80.94 257 LYS A CA 1
ATOM 2052 C C . LYS A 1 257 ? -3.146 -22.825 -5.016 1.00 80.94 257 LYS A C 1
ATOM 2054 O O . LYS A 1 257 ? -2.264 -22.863 -4.156 1.00 80.94 257 LYS A O 1
ATOM 2059 N N . GLY A 1 258 ? -3.610 -21.687 -5.531 1.00 83.50 258 GLY A N 1
ATOM 2060 C CA . GLY A 1 258 ? -3.149 -20.369 -5.081 1.00 83.50 258 GLY A CA 1
ATOM 2061 C C . GLY A 1 258 ? -3.523 -20.060 -3.645 1.00 83.50 258 GLY A C 1
ATOM 2062 O O . GLY A 1 258 ? -2.727 -19.485 -2.919 1.00 83.50 258 GLY A O 1
ATOM 2063 N N . PHE A 1 259 ? -4.719 -20.466 -3.218 1.00 89.25 259 PHE A N 1
ATOM 2064 C CA . PHE A 1 259 ? -5.138 -20.363 -1.826 1.00 89.25 259 PHE A CA 1
ATOM 2065 C C . PHE A 1 259 ? -5.422 -21.739 -1.248 1.00 89.25 259 PHE A C 1
ATOM 2067 O O . PHE A 1 259 ? -6.162 -22.531 -1.834 1.00 89.25 259 PHE A O 1
ATOM 2074 N N . GLU A 1 260 ? -4.887 -21.978 -0.059 1.00 89.62 260 GLU A N 1
ATOM 2075 C CA . GLU A 1 260 ? -5.098 -23.198 0.705 1.00 89.62 260 GLU A CA 1
ATOM 2076 C C . GLU A 1 260 ? -5.463 -22.842 2.146 1.00 89.62 260 GLU A C 1
ATOM 2078 O O . GLU A 1 260 ? -4.799 -22.025 2.783 1.00 89.62 260 GLU A O 1
ATOM 2083 N N . ILE A 1 261 ? -6.558 -23.418 2.643 1.00 90.00 261 ILE A N 1
ATOM 2084 C CA . ILE A 1 261 ? -6.976 -23.261 4.037 1.00 90.00 261 ILE A CA 1
ATOM 2085 C C . ILE A 1 261 ? -6.182 -24.266 4.864 1.00 90.00 261 ILE A C 1
ATOM 2087 O O . ILE A 1 261 ? -6.310 -25.467 4.646 1.00 90.00 261 ILE A O 1
ATOM 2091 N N . ILE A 1 262 ? -5.396 -23.767 5.814 1.00 90.44 262 ILE A N 1
ATOM 2092 C CA . ILE A 1 262 ? -4.634 -24.602 6.752 1.00 90.44 262 ILE A CA 1
ATOM 2093 C C . ILE A 1 262 ? -5.468 -24.906 7.987 1.00 90.44 262 ILE A C 1
ATOM 2095 O O . ILE A 1 262 ? -5.499 -26.033 8.469 1.00 90.44 262 ILE A O 1
ATOM 2099 N N . GLU A 1 263 ? -6.171 -23.895 8.487 1.00 88.50 263 GLU A N 1
ATOM 2100 C CA . GLU A 1 263 ? -6.992 -24.026 9.679 1.00 88.50 263 GLU A CA 1
ATOM 2101 C C . GLU A 1 263 ? -8.222 -23.134 9.572 1.00 88.50 263 GLU A C 1
ATOM 2103 O O . GLU A 1 263 ? -8.155 -22.004 9.078 1.00 88.50 263 GLU A O 1
ATOM 2108 N N . PHE A 1 264 ? -9.352 -23.657 10.037 1.00 89.94 264 PHE A N 1
ATOM 2109 C CA . PHE A 1 264 ? -10.637 -22.989 9.955 1.00 89.94 264 PHE A CA 1
ATOM 2110 C C . PHE A 1 264 ? -11.554 -23.416 11.094 1.00 89.94 264 PHE A C 1
ATOM 2112 O O . PHE A 1 264 ? -11.685 -24.605 11.388 1.00 89.94 264 PHE A O 1
ATOM 2119 N N . ASN A 1 265 ? -12.252 -22.449 11.685 1.00 86.75 265 ASN A N 1
ATOM 2120 C CA . ASN A 1 265 ? -13.361 -22.710 12.588 1.00 86.75 265 ASN A CA 1
ATOM 2121 C C . ASN A 1 265 ? -14.675 -22.120 12.055 1.00 86.75 265 ASN A C 1
ATOM 2123 O O . ASN A 1 265 ? -14.684 -21.136 11.322 1.00 86.75 265 ASN A O 1
ATOM 2127 N N . LYS A 1 266 ? -15.813 -22.704 12.457 1.00 75.81 266 LYS A N 1
ATOM 2128 C CA . LYS A 1 266 ? -17.147 -22.294 11.972 1.00 75.81 266 LYS A CA 1
ATOM 2129 C C . LYS A 1 266 ? -17.489 -20.827 12.268 1.00 75.81 266 LYS A C 1
ATOM 2131 O O . LYS A 1 266 ? -18.300 -20.237 11.570 1.00 75.81 266 LYS A O 1
ATOM 2136 N N . ASN A 1 267 ? -16.862 -20.218 13.276 1.00 75.31 267 ASN A N 1
ATOM 2137 C CA . ASN A 1 267 ? -17.056 -18.797 13.588 1.00 75.31 267 ASN A CA 1
ATOM 2138 C C . ASN A 1 267 ? -16.417 -17.870 12.541 1.00 75.31 267 ASN A C 1
ATOM 2140 O O . ASN A 1 267 ? -16.841 -16.722 12.407 1.00 75.31 267 ASN A O 1
ATOM 2144 N N . ALA A 1 268 ? -15.431 -18.372 11.794 1.00 74.19 268 ALA A N 1
ATOM 2145 C CA . ALA A 1 268 ? -14.804 -17.695 10.670 1.00 74.19 268 ALA A CA 1
ATOM 2146 C C . ALA A 1 268 ? -15.489 -17.994 9.322 1.00 74.19 268 ALA A C 1
ATOM 2148 O O . ALA A 1 268 ? -14.972 -17.562 8.289 1.00 74.19 268 ALA A O 1
ATOM 2149 N N . ASP A 1 269 ? -16.637 -18.692 9.317 1.00 76.94 269 ASP A N 1
ATOM 2150 C CA . ASP A 1 269 ? -17.455 -18.956 8.123 1.00 76.94 269 ASP A CA 1
ATOM 2151 C C . ASP A 1 269 ? -18.185 -17.687 7.664 1.00 76.94 269 ASP A C 1
ATOM 2153 O O . ASP A 1 269 ? -19.393 -17.501 7.812 1.00 76.94 269 ASP A O 1
ATOM 2157 N N . ASN A 1 270 ? -17.394 -16.723 7.207 1.00 81.75 270 ASN A N 1
ATOM 2158 C CA . ASN A 1 270 ? -17.848 -15.421 6.777 1.00 81.75 270 ASN A CA 1
ATOM 2159 C C . ASN A 1 270 ? -17.026 -14.990 5.561 1.00 81.75 270 ASN A C 1
ATOM 2161 O O . ASN A 1 270 ? -15.793 -14.933 5.598 1.00 81.75 270 ASN A O 1
ATOM 2165 N N . ILE A 1 271 ? -17.725 -14.643 4.481 1.00 85.19 271 ILE A N 1
ATOM 2166 C CA . ILE A 1 271 ? -17.103 -14.255 3.216 1.00 85.19 271 ILE A CA 1
ATOM 2167 C C . ILE A 1 271 ? -16.203 -13.018 3.345 1.00 85.19 271 ILE A C 1
ATOM 2169 O O . ILE A 1 271 ? -15.195 -12.920 2.645 1.00 85.19 271 ILE A O 1
ATOM 2173 N N . ASP A 1 272 ? -16.514 -12.101 4.259 1.00 87.25 272 ASP A N 1
ATOM 2174 C CA . ASP A 1 272 ? -15.724 -10.896 4.501 1.00 87.25 272 ASP A CA 1
ATOM 2175 C C . ASP A 1 272 ? -14.421 -11.223 5.232 1.00 87.25 272 ASP A C 1
ATOM 2177 O O . ASP A 1 272 ? -13.373 -10.687 4.875 1.00 87.25 272 ASP A O 1
ATOM 2181 N N . ILE A 1 273 ? -14.450 -12.167 6.181 1.00 87.12 273 ILE A N 1
ATOM 2182 C CA . ILE A 1 273 ? -13.242 -12.678 6.848 1.00 87.12 273 ILE A CA 1
ATOM 2183 C C . ILE A 1 273 ? -12.317 -13.324 5.812 1.00 87.12 273 ILE A C 1
ATOM 2185 O O . ILE A 1 273 ? -11.131 -12.998 5.749 1.00 87.12 273 ILE A O 1
ATOM 2189 N N . LEU A 1 274 ? -12.864 -14.178 4.943 1.00 86.31 274 LEU A N 1
ATOM 2190 C CA . LEU A 1 274 ? -12.099 -14.813 3.872 1.00 86.31 274 LEU A CA 1
ATOM 2191 C C . LEU A 1 274 ? -11.472 -13.780 2.924 1.00 86.31 274 LEU A C 1
ATOM 2193 O O . LEU A 1 274 ? -10.285 -13.876 2.612 1.00 86.31 274 LEU A O 1
ATOM 2197 N N . LYS A 1 275 ? -12.244 -12.777 2.482 1.00 88.50 275 LYS A N 1
ATOM 2198 C CA . LYS A 1 275 ? -11.743 -11.682 1.633 1.00 88.50 275 LYS A CA 1
ATOM 2199 C C . LYS A 1 275 ? -10.605 -10.920 2.311 1.00 88.50 275 LYS A C 1
ATOM 2201 O O . LYS A 1 275 ? -9.579 -10.695 1.677 1.00 88.50 275 LYS A O 1
ATOM 2206 N N . GLN A 1 276 ? -10.756 -10.568 3.588 1.00 89.81 276 GLN A N 1
ATOM 2207 C CA . GLN A 1 276 ? -9.733 -9.843 4.344 1.00 89.81 276 GLN A CA 1
ATOM 2208 C C . GLN A 1 276 ? -8.429 -10.641 4.470 1.00 89.81 276 GLN A C 1
ATOM 2210 O O . GLN A 1 276 ? -7.355 -10.102 4.210 1.00 89.81 276 GLN A O 1
ATOM 2215 N N . VAL A 1 277 ? -8.502 -11.934 4.805 1.00 90.69 277 VAL A N 1
ATOM 2216 C CA . VAL A 1 277 ? -7.294 -12.770 4.912 1.00 90.69 277 VAL A CA 1
ATOM 2217 C C . VAL A 1 277 ? -6.620 -12.937 3.545 1.00 90.69 277 VAL A C 1
ATOM 2219 O O . VAL A 1 277 ? -5.395 -12.848 3.465 1.00 90.69 277 VAL A O 1
ATOM 2222 N N . LYS A 1 278 ? -7.394 -13.092 2.457 1.00 90.56 278 LYS A N 1
ATOM 2223 C CA . LYS A 1 278 ? -6.859 -13.143 1.083 1.00 90.56 278 LYS A CA 1
ATOM 2224 C C . LYS A 1 278 ? -6.147 -11.853 0.673 1.00 90.56 278 LYS A C 1
ATOM 2226 O O . LYS A 1 278 ? -5.057 -11.930 0.110 1.00 90.56 278 LYS A O 1
ATOM 2231 N N . LEU A 1 279 ? -6.732 -10.689 0.968 1.00 91.19 279 LEU A N 1
ATOM 2232 C CA . LEU A 1 279 ? -6.094 -9.390 0.716 1.00 91.19 279 LEU A CA 1
ATOM 2233 C C . LEU A 1 279 ? -4.764 -9.280 1.466 1.00 91.19 279 LEU A C 1
ATOM 2235 O O . LEU A 1 279 ? -3.750 -8.930 0.870 1.00 91.19 279 LEU A O 1
ATOM 2239 N N . ASN A 1 280 ? -4.732 -9.705 2.728 1.00 92.81 280 ASN A N 1
ATOM 2240 C CA . ASN A 1 280 ? -3.498 -9.700 3.506 1.00 92.81 280 ASN A CA 1
ATOM 2241 C C . ASN A 1 280 ? -2.436 -10.676 2.993 1.00 92.81 280 ASN A C 1
ATOM 2243 O O . ASN A 1 280 ? -1.246 -10.379 3.114 1.00 92.81 280 ASN A O 1
ATOM 2247 N N . CYS A 1 281 ? -2.819 -11.816 2.409 1.00 92.94 281 CYS A N 1
ATOM 2248 C CA . CYS A 1 281 ? -1.863 -12.648 1.678 1.00 92.94 281 CYS A CA 1
ATOM 2249 C C . CYS A 1 281 ? -1.269 -11.868 0.497 1.00 92.94 281 CYS A C 1
ATOM 2251 O O . CYS A 1 281 ? -0.054 -11.836 0.346 1.00 92.94 281 CYS A O 1
ATOM 2253 N N . LEU A 1 282 ? -2.091 -11.190 -0.306 1.00 93.38 282 LEU A N 1
ATOM 2254 C CA . LEU A 1 282 ? -1.608 -10.414 -1.453 1.00 93.38 282 LEU A CA 1
ATOM 2255 C C . LEU A 1 282 ? -0.641 -9.297 -1.023 1.00 93.38 282 LEU A C 1
ATOM 2257 O O . LEU A 1 282 ? 0.441 -9.159 -1.600 1.00 93.38 282 LEU A O 1
ATOM 2261 N N . ASP A 1 283 ? -0.974 -8.557 0.035 1.00 93.88 283 ASP A N 1
ATOM 2262 C CA . ASP A 1 283 ? -0.101 -7.523 0.603 1.00 93.88 283 ASP A CA 1
ATOM 2263 C C . ASP A 1 283 ? 1.197 -8.108 1.167 1.00 93.88 283 ASP A C 1
ATOM 2265 O O . ASP A 1 283 ? 2.285 -7.572 0.942 1.00 93.88 283 ASP A O 1
ATOM 2269 N N . SER A 1 284 ? 1.113 -9.242 1.867 1.00 94.88 284 SER A N 1
ATOM 2270 C CA . SER A 1 284 ? 2.290 -9.942 2.390 1.00 94.88 284 SER A CA 1
ATOM 2271 C C . SER A 1 284 ? 3.200 -10.418 1.262 1.00 94.88 284 SER A C 1
ATOM 2273 O O . SER A 1 284 ? 4.413 -10.244 1.351 1.00 94.88 284 SER A O 1
ATOM 2275 N N . LEU A 1 285 ? 2.633 -10.952 0.177 1.00 95.19 285 LEU A N 1
ATOM 2276 C CA . LEU A 1 285 ? 3.378 -11.408 -0.995 1.00 95.19 285 LEU A CA 1
ATOM 2277 C C . LEU A 1 285 ? 4.094 -10.237 -1.677 1.00 95.19 285 LEU A C 1
ATOM 2279 O O . LEU A 1 285 ? 5.291 -10.314 -1.959 1.00 95.19 285 LEU A O 1
ATOM 2283 N N . ARG A 1 286 ? 3.387 -9.116 -1.862 1.00 96.81 286 ARG A N 1
ATOM 2284 C CA . ARG A 1 286 ? 3.958 -7.872 -2.392 1.00 96.81 286 ARG A CA 1
ATOM 2285 C C . ARG A 1 286 ? 5.112 -7.370 -1.524 1.00 96.81 286 ARG A C 1
ATOM 2287 O O . ARG A 1 286 ? 6.167 -7.016 -2.048 1.00 96.81 286 ARG A O 1
ATOM 2294 N N . ASN A 1 287 ? 4.936 -7.366 -0.205 1.00 96.06 287 ASN A N 1
ATOM 2295 C CA . ASN A 1 287 ? 5.965 -6.936 0.739 1.00 96.06 287 ASN A CA 1
ATOM 2296 C C . ASN A 1 287 ? 7.181 -7.872 0.733 1.00 96.06 287 ASN A C 1
ATOM 2298 O O . ASN A 1 287 ? 8.313 -7.389 0.763 1.00 96.06 287 ASN A O 1
ATOM 2302 N N . SER A 1 288 ? 6.976 -9.187 0.642 1.00 96.81 288 SER A N 1
ATOM 2303 C CA . SER A 1 288 ? 8.059 -10.164 0.487 1.00 96.81 288 SER A CA 1
ATOM 2304 C C . SER A 1 288 ? 8.842 -9.939 -0.809 1.00 96.81 288 SER A C 1
ATOM 2306 O O . SER A 1 288 ? 10.073 -9.916 -0.778 1.00 96.81 288 SER A O 1
ATOM 2308 N N . ALA A 1 289 ? 8.158 -9.660 -1.923 1.00 96.56 289 ALA A N 1
ATOM 2309 C CA . ALA A 1 289 ? 8.809 -9.318 -3.186 1.00 96.56 289 ALA A CA 1
ATOM 2310 C C . ALA A 1 289 ? 9.659 -8.040 -3.067 1.00 96.56 289 ALA A C 1
ATOM 2312 O O . ALA A 1 289 ? 10.809 -8.018 -3.512 1.00 96.56 289 ALA A O 1
ATOM 2313 N N . ILE A 1 290 ? 9.140 -6.995 -2.410 1.00 96.69 290 ILE A N 1
ATOM 2314 C CA . ILE A 1 290 ? 9.884 -5.751 -2.150 1.00 96.69 290 ILE A CA 1
ATOM 2315 C C . ILE A 1 290 ? 11.128 -6.024 -1.294 1.00 96.69 290 ILE A C 1
ATOM 2317 O O . ILE A 1 290 ? 12.213 -5.575 -1.656 1.00 96.69 290 ILE A O 1
ATOM 2321 N N . ARG A 1 291 ? 10.997 -6.798 -0.207 1.00 97.00 291 ARG A N 1
ATOM 2322 C CA . ARG A 1 291 ? 12.131 -7.200 0.649 1.00 97.00 291 ARG A CA 1
ATOM 2323 C C . ARG A 1 291 ? 13.169 -8.037 -0.100 1.00 97.00 291 ARG A C 1
ATOM 2325 O O . ARG A 1 291 ? 14.339 -7.980 0.241 1.00 97.00 291 ARG A O 1
ATOM 2332 N N . SER A 1 292 ? 12.754 -8.779 -1.128 1.00 95.81 292 SER A N 1
ATOM 2333 C CA . SER A 1 292 ? 13.651 -9.537 -2.016 1.00 95.81 292 SER A CA 1
ATOM 2334 C C . SER A 1 292 ? 14.345 -8.683 -3.089 1.00 95.81 292 SER A C 1
ATOM 2336 O O . SER A 1 292 ? 14.978 -9.228 -4.002 1.00 95.81 292 SER A O 1
ATOM 2338 N N . GLU A 1 293 ? 14.184 -7.358 -3.005 1.00 97.38 293 GLU A N 1
ATOM 2339 C CA . GLU A 1 293 ? 14.765 -6.364 -3.906 1.00 97.38 293 GLU A CA 1
ATOM 2340 C C . GLU A 1 293 ? 14.300 -6.506 -5.366 1.00 97.38 293 GLU A C 1
ATOM 2342 O O . GLU A 1 293 ? 15.036 -6.192 -6.305 1.00 97.38 293 GLU A O 1
ATOM 2347 N N . ILE A 1 294 ? 13.051 -6.945 -5.586 1.00 97.62 294 ILE A N 1
ATOM 2348 C CA . ILE A 1 294 ? 12.506 -7.162 -6.938 1.00 97.62 294 ILE A CA 1
ATOM 2349 C C . ILE A 1 294 ? 12.610 -5.911 -7.829 1.00 97.62 294 ILE A C 1
ATOM 2351 O O . ILE A 1 294 ? 12.849 -6.030 -9.025 1.00 97.62 294 ILE A O 1
ATOM 2355 N N . LEU A 1 295 ? 12.501 -4.703 -7.263 1.00 97.69 295 LEU A N 1
ATOM 2356 C CA . LEU A 1 295 ? 12.613 -3.446 -8.015 1.00 97.69 295 LEU A CA 1
ATOM 2357 C C . LEU A 1 295 ? 14.046 -3.164 -8.494 1.00 97.69 295 LEU A C 1
ATOM 2359 O O . LEU A 1 295 ? 14.234 -2.619 -9.582 1.00 97.69 295 LEU A O 1
ATOM 2363 N N . ILE A 1 296 ? 15.054 -3.552 -7.708 1.00 96.94 296 ILE A N 1
ATOM 2364 C CA . ILE A 1 296 ? 16.467 -3.431 -8.093 1.00 96.94 296 ILE A CA 1
ATOM 2365 C C . ILE A 1 296 ? 16.759 -4.423 -9.219 1.00 96.94 296 ILE A C 1
ATOM 2367 O O . ILE A 1 296 ? 17.300 -4.036 -10.256 1.00 96.94 296 ILE A O 1
ATOM 2371 N N . LYS A 1 297 ? 16.308 -5.675 -9.065 1.00 97.81 297 LYS A N 1
ATOM 2372 C CA . LYS A 1 297 ? 16.399 -6.708 -10.108 1.00 97.81 297 LYS A CA 1
ATOM 2373 C C . LYS A 1 297 ? 15.691 -6.276 -11.392 1.00 97.81 297 LYS A C 1
ATOM 2375 O O . LYS A 1 297 ? 16.273 -6.374 -12.466 1.00 97.81 297 LYS A O 1
ATOM 2380 N N . ALA A 1 298 ? 14.487 -5.711 -11.280 1.00 97.56 298 ALA A N 1
ATOM 2381 C CA . ALA A 1 298 ? 13.734 -5.186 -12.416 1.00 97.56 298 ALA A CA 1
ATOM 2382 C C . ALA A 1 298 ? 14.527 -4.112 -13.164 1.00 97.56 298 ALA A C 1
ATOM 2384 O O . ALA A 1 298 ? 14.586 -4.135 -14.393 1.00 97.56 298 ALA A O 1
ATOM 2385 N N . LYS A 1 299 ? 15.177 -3.191 -12.445 1.00 97.44 299 LYS A N 1
ATOM 2386 C CA . LYS A 1 299 ? 16.031 -2.174 -13.061 1.00 97.44 299 LYS A CA 1
ATOM 2387 C C . LYS A 1 299 ? 17.212 -2.792 -13.810 1.00 97.44 299 LYS A C 1
ATOM 2389 O O . LYS A 1 299 ? 17.406 -2.464 -14.976 1.00 97.44 299 LYS A O 1
ATOM 2394 N N . ILE A 1 300 ? 17.973 -3.673 -13.161 1.00 97.31 300 ILE A N 1
ATOM 2395 C CA . ILE A 1 300 ? 19.162 -4.307 -13.754 1.00 97.31 300 ILE A CA 1
ATOM 2396 C C . ILE A 1 300 ? 18.776 -5.097 -15.010 1.00 97.31 300 ILE A C 1
ATOM 2398 O O . ILE A 1 300 ? 19.368 -4.910 -16.072 1.00 97.31 300 ILE A O 1
ATOM 2402 N N . ASN A 1 301 ? 17.729 -5.917 -14.914 1.00 97.19 301 ASN A N 1
ATOM 2403 C CA . ASN A 1 301 ? 17.246 -6.722 -16.030 1.00 97.19 301 ASN A CA 1
ATOM 2404 C C . ASN A 1 301 ? 16.696 -5.852 -17.167 1.00 97.19 301 ASN A C 1
ATOM 2406 O O . ASN A 1 301 ? 16.919 -6.159 -18.334 1.00 97.19 301 ASN A O 1
ATOM 2410 N N . ALA A 1 302 ? 16.012 -4.745 -16.857 1.00 96.25 302 ALA A N 1
ATOM 2411 C CA . ALA A 1 302 ? 15.534 -3.817 -17.878 1.00 96.25 302 ALA A CA 1
ATOM 2412 C C . ALA A 1 302 ? 16.688 -3.116 -18.604 1.00 96.25 302 ALA A C 1
ATOM 2414 O O . ALA A 1 302 ? 16.653 -3.034 -19.827 1.00 96.25 302 ALA A O 1
ATOM 2415 N N . GLU A 1 303 ? 17.716 -2.647 -17.885 1.00 96.38 303 GLU A N 1
ATOM 2416 C CA . GLU A 1 303 ? 18.921 -2.070 -18.502 1.00 96.38 303 GLU A CA 1
ATOM 2417 C C . GLU A 1 303 ? 19.576 -3.072 -19.462 1.00 96.38 303 GLU A C 1
ATOM 2419 O O . GLU A 1 303 ? 19.900 -2.715 -20.595 1.00 96.38 303 GLU A O 1
ATOM 2424 N N . GLN A 1 304 ? 19.690 -4.342 -19.061 1.00 96.19 304 GLN A N 1
ATOM 2425 C CA . GLN A 1 304 ? 20.260 -5.389 -19.909 1.00 96.19 304 GLN A CA 1
ATOM 2426 C C . GLN A 1 304 ? 19.376 -5.728 -21.123 1.00 96.19 304 GLN A C 1
ATOM 2428 O O . GLN A 1 304 ? 19.881 -5.848 -22.240 1.00 96.19 304 GLN A O 1
ATOM 2433 N N . ASN A 1 305 ? 18.061 -5.854 -20.934 1.00 94.19 305 ASN A N 1
ATOM 2434 C CA . ASN A 1 305 ? 17.122 -6.161 -22.016 1.00 94.19 305 ASN A CA 1
ATOM 2435 C C . ASN A 1 305 ? 17.069 -5.029 -23.047 1.00 94.19 305 ASN A C 1
ATOM 2437 O O . ASN A 1 305 ? 17.108 -5.278 -24.251 1.00 94.19 305 ASN A O 1
ATOM 2441 N N . LEU A 1 306 ? 17.031 -3.780 -22.579 1.00 93.25 306 LEU A N 1
ATOM 2442 C CA . LEU A 1 306 ? 17.055 -2.609 -23.448 1.00 93.25 306 LEU A CA 1
ATOM 2443 C C . LEU A 1 306 ? 18.403 -2.463 -24.151 1.00 93.25 306 LEU A C 1
ATOM 2445 O O . LEU A 1 306 ? 18.420 -2.108 -25.324 1.00 93.25 306 LEU A O 1
ATOM 2449 N N . LYS A 1 307 ? 19.521 -2.784 -23.487 1.00 94.25 307 LYS A N 1
ATOM 2450 C CA . LYS A 1 307 ? 20.832 -2.854 -24.144 1.00 94.25 307 LYS A CA 1
ATOM 2451 C C . LYS A 1 307 ? 20.787 -3.807 -25.335 1.00 94.25 307 LYS A C 1
ATOM 2453 O O . LYS A 1 307 ? 21.139 -3.402 -26.436 1.00 94.25 307 LYS A O 1
ATOM 2458 N N . ASN A 1 308 ? 20.296 -5.029 -25.135 1.00 92.06 308 ASN A N 1
ATOM 2459 C CA . ASN A 1 308 ? 20.184 -6.010 -26.214 1.00 92.06 308 ASN A CA 1
ATOM 2460 C C . ASN A 1 308 ? 19.294 -5.490 -27.357 1.00 92.06 308 ASN A C 1
ATOM 2462 O O . ASN A 1 308 ? 19.675 -5.591 -28.521 1.00 92.06 308 ASN A O 1
ATOM 2466 N N . LEU A 1 309 ? 18.146 -4.884 -27.027 1.00 89.44 309 LEU A N 1
ATOM 2467 C CA . LEU A 1 309 ? 17.238 -4.284 -28.008 1.00 89.44 309 LEU A CA 1
ATOM 2468 C C . LEU A 1 309 ? 17.931 -3.188 -28.831 1.00 89.44 309 LEU A C 1
ATOM 2470 O O . LEU A 1 309 ? 17.925 -3.242 -30.059 1.00 89.44 309 LEU A O 1
ATOM 2474 N N . PHE A 1 310 ? 18.554 -2.206 -28.179 1.00 88.62 310 PHE A N 1
ATOM 2475 C CA . PHE A 1 310 ? 19.212 -1.103 -28.877 1.00 88.62 310 PHE A CA 1
ATOM 2476 C C . PHE A 1 310 ? 20.443 -1.547 -29.656 1.00 88.62 310 PHE A C 1
ATOM 2478 O O . PHE A 1 310 ? 20.684 -1.020 -30.738 1.00 88.62 310 PHE A O 1
ATOM 2485 N N . SER A 1 311 ? 21.192 -2.535 -29.164 1.00 89.12 311 SER A N 1
ATOM 2486 C CA . SER A 1 311 ? 22.313 -3.099 -29.910 1.00 89.12 311 SER A CA 1
ATOM 2487 C C . SER A 1 311 ? 21.881 -3.718 -31.235 1.00 89.12 311 SER A C 1
ATOM 2489 O O . SER A 1 311 ? 22.606 -3.589 -32.221 1.00 89.12 311 SER A O 1
ATOM 2491 N N . LEU A 1 312 ? 20.698 -4.339 -31.277 1.00 88.25 312 LEU A N 1
ATOM 2492 C CA . LEU A 1 312 ? 20.106 -4.848 -32.513 1.00 88.25 312 LEU A CA 1
ATOM 2493 C C . LEU A 1 312 ? 19.614 -3.708 -33.411 1.00 88.25 312 LEU A C 1
ATOM 2495 O O . LEU A 1 312 ? 19.954 -3.678 -34.590 1.00 88.25 312 LEU A O 1
ATOM 2499 N N . LEU A 1 313 ? 18.863 -2.750 -32.857 1.00 84.38 313 LEU A N 1
ATOM 2500 C CA . LEU A 1 313 ? 18.291 -1.635 -33.625 1.00 84.38 313 LEU A CA 1
ATOM 2501 C C . LEU A 1 313 ? 19.355 -0.713 -34.237 1.00 84.38 313 LEU A C 1
ATOM 2503 O O . LEU A 1 313 ? 19.151 -0.170 -35.317 1.00 84.38 313 LEU A O 1
ATOM 2507 N N . LEU A 1 314 ? 20.479 -0.525 -33.544 1.00 84.75 314 LEU A N 1
ATOM 2508 C CA . LEU A 1 314 ? 21.558 0.378 -33.948 1.00 84.75 314 LEU A CA 1
ATOM 2509 C C . LEU A 1 314 ? 22.745 -0.351 -34.585 1.00 84.75 314 LEU A C 1
ATOM 2511 O O . LEU A 1 314 ? 23.731 0.295 -34.930 1.00 84.75 314 LEU A O 1
ATOM 2515 N N . ASN A 1 315 ? 22.666 -1.681 -34.717 1.00 87.38 315 ASN A N 1
ATOM 2516 C CA . ASN A 1 315 ? 23.754 -2.538 -35.190 1.00 87.38 315 ASN A CA 1
ATOM 2517 C C . ASN A 1 315 ? 25.098 -2.250 -34.479 1.00 87.38 315 ASN A C 1
ATOM 2519 O O . ASN A 1 315 ? 26.155 -2.165 -35.103 1.00 87.38 315 ASN A O 1
ATOM 2523 N N . ASN A 1 316 ? 25.049 -2.053 -33.158 1.00 86.19 316 ASN A N 1
ATOM 2524 C CA . ASN A 1 316 ? 26.196 -1.664 -32.336 1.00 86.19 316 ASN A CA 1
ATOM 2525 C C . ASN A 1 316 ? 26.185 -2.430 -31.003 1.00 86.19 316 ASN A C 1
ATOM 2527 O O . ASN A 1 316 ? 25.342 -2.209 -30.131 1.00 86.19 316 ASN A O 1
ATOM 2531 N N . LYS A 1 317 ? 27.139 -3.351 -30.840 1.00 85.00 317 LYS A N 1
ATOM 2532 C CA . LYS A 1 317 ? 27.198 -4.278 -29.696 1.00 85.00 317 LYS A CA 1
ATOM 2533 C C . LYS A 1 317 ? 27.695 -3.635 -28.397 1.00 85.00 317 LYS A C 1
ATOM 2535 O O . LYS A 1 317 ? 27.425 -4.168 -27.322 1.00 85.00 317 LYS A O 1
ATOM 2540 N N . ASP A 1 318 ? 28.343 -2.478 -28.485 1.00 88.75 318 ASP A N 1
ATOM 2541 C CA . ASP A 1 318 ? 29.008 -1.834 -27.349 1.00 88.75 318 ASP A CA 1
ATOM 2542 C C . ASP A 1 318 ? 28.138 -0.761 -26.684 1.00 88.75 318 ASP A C 1
ATOM 2544 O O . ASP A 1 318 ? 28.645 0.087 -25.950 1.00 88.75 318 ASP A O 1
ATOM 2548 N N . ILE A 1 319 ? 26.829 -0.762 -26.954 1.00 91.38 319 ILE A N 1
ATOM 2549 C CA . ILE A 1 319 ? 25.907 0.213 -26.371 1.00 91.38 319 ILE A CA 1
ATOM 2550 C C . ILE A 1 319 ? 25.652 -0.118 -24.902 1.00 91.38 319 ILE A C 1
ATOM 2552 O O . ILE A 1 319 ? 25.348 -1.255 -24.536 1.00 91.38 319 ILE A O 1
ATOM 2556 N N . GLU A 1 320 ? 25.733 0.893 -24.046 1.00 94.50 320 GLU A N 1
ATOM 2557 C CA . GLU A 1 320 ? 25.292 0.812 -22.656 1.00 94.50 320 GLU A CA 1
ATOM 2558 C C . GLU A 1 320 ? 23.920 1.473 -22.490 1.00 94.50 320 GLU A C 1
ATOM 2560 O O . GLU A 1 320 ? 23.648 2.516 -23.080 1.00 94.50 320 GLU A O 1
ATOM 2565 N N . VAL A 1 321 ? 23.054 0.906 -21.647 1.00 94.19 321 VAL A N 1
ATOM 2566 C CA . VAL A 1 321 ? 21.776 1.529 -21.281 1.00 94.19 321 VAL A CA 1
ATOM 2567 C C . VAL A 1 321 ? 21.738 1.783 -19.785 1.00 94.19 321 VAL A C 1
ATOM 2569 O O . VAL A 1 321 ? 22.066 0.904 -18.989 1.00 94.19 321 VAL A O 1
ATOM 2572 N N . LYS A 1 322 ? 21.320 2.991 -19.397 1.00 95.56 322 LYS A N 1
ATOM 2573 C CA . LYS A 1 322 ? 21.139 3.381 -17.995 1.00 95.56 322 LYS A CA 1
ATOM 2574 C C . LYS A 1 322 ? 19.770 3.989 -17.757 1.00 95.56 322 LYS A C 1
ATOM 2576 O O . LYS A 1 322 ? 19.342 4.866 -18.502 1.00 95.56 322 LYS A O 1
ATOM 2581 N N . ILE A 1 323 ? 19.113 3.566 -16.680 1.00 94.06 323 ILE A N 1
ATOM 2582 C CA . ILE A 1 323 ? 17.824 4.110 -16.25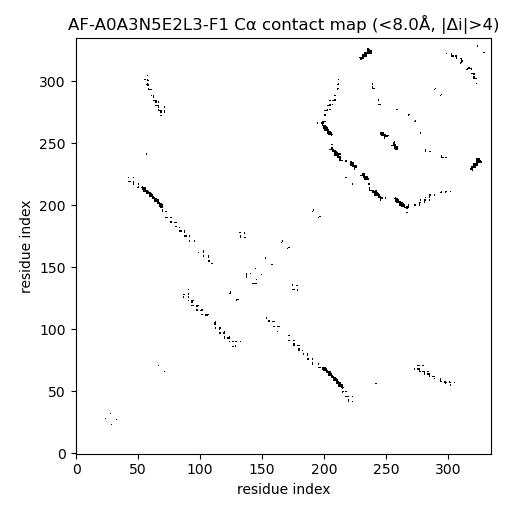3 1.00 94.06 323 ILE A CA 1
ATOM 2583 C C . ILE A 1 323 ? 18.022 4.948 -14.986 1.00 94.06 323 ILE A C 1
ATOM 2585 O O . ILE A 1 323 ? 18.476 4.456 -13.947 1.00 94.06 323 ILE A O 1
ATOM 2589 N N . LEU A 1 324 ? 17.665 6.230 -15.056 1.00 92.31 324 LEU A N 1
ATOM 2590 C CA . LEU A 1 324 ? 17.793 7.193 -13.964 1.00 92.31 324 LEU A CA 1
ATOM 2591 C C . LEU A 1 324 ? 16.413 7.658 -13.493 1.00 92.31 324 LEU A C 1
ATOM 2593 O O . LEU A 1 324 ? 15.609 8.157 -14.276 1.00 92.31 324 LEU A O 1
ATOM 2597 N N . ALA A 1 325 ? 16.161 7.528 -12.189 1.00 84.50 325 ALA A N 1
ATOM 2598 C CA . ALA A 1 325 ? 14.886 7.882 -11.564 1.00 84.50 325 ALA A CA 1
ATOM 2599 C C . ALA A 1 325 ? 14.672 9.399 -11.404 1.00 84.50 325 ALA A C 1
ATOM 2601 O O . ALA A 1 325 ? 13.531 9.833 -11.246 1.00 84.50 325 ALA A O 1
ATOM 2602 N N . ASP A 1 326 ? 15.750 10.187 -11.427 1.00 80.19 326 ASP A N 1
ATOM 2603 C CA . ASP A 1 326 ? 15.728 11.639 -11.260 1.00 80.19 326 ASP A CA 1
ATOM 2604 C C . ASP A 1 326 ? 16.682 12.313 -12.260 1.00 80.19 326 ASP A C 1
ATOM 2606 O O . ASP A 1 326 ? 17.783 11.833 -12.539 1.00 80.19 326 ASP A O 1
ATOM 2610 N N . THR A 1 327 ? 16.232 13.443 -12.794 1.00 60.38 327 THR A N 1
ATOM 2611 C CA . THR A 1 327 ? 16.984 14.388 -13.621 1.00 60.38 327 THR A CA 1
ATOM 2612 C C . THR A 1 327 ? 18.153 15.054 -12.891 1.00 60.38 327 THR A C 1
ATOM 2614 O O . THR A 1 327 ? 19.114 15.445 -13.554 1.00 60.38 327 THR A O 1
ATOM 2617 N N . SER A 1 328 ? 18.107 15.171 -11.559 1.00 54.53 328 SER A N 1
ATOM 2618 C CA . SER A 1 328 ? 19.124 15.871 -10.752 1.00 54.53 328 SER A CA 1
ATOM 2619 C C . SER A 1 328 ? 20.516 15.217 -10.798 1.00 54.53 328 SER A C 1
ATOM 2621 O O . SER A 1 328 ? 21.533 15.905 -10.727 1.00 54.53 328 SER A O 1
ATOM 2623 N N . VAL A 1 329 ? 20.582 13.900 -11.026 1.00 54.78 329 VAL A N 1
ATOM 2624 C CA . VAL A 1 329 ? 21.837 13.122 -11.087 1.00 54.78 329 VAL A CA 1
AT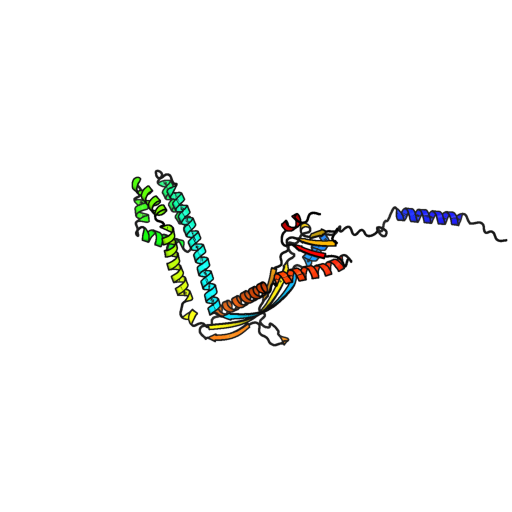OM 2625 C C . VAL A 1 329 ? 22.663 13.435 -12.345 1.00 54.78 329 VAL A C 1
ATOM 2627 O O . VAL A 1 329 ? 23.867 13.204 -12.377 1.00 54.78 329 VAL A O 1
ATOM 2630 N N . LEU A 1 330 ? 22.058 14.020 -13.383 1.00 49.69 330 LEU A N 1
ATOM 2631 C CA . LEU A 1 330 ? 22.770 14.383 -14.615 1.00 49.69 330 LEU A CA 1
ATOM 2632 C C . LEU A 1 330 ? 23.591 15.675 -14.497 1.00 49.69 330 LEU A C 1
ATOM 2634 O O . LEU A 1 330 ? 24.382 15.947 -15.393 1.00 49.69 330 LEU A O 1
ATOM 2638 N N . MET A 1 331 ? 23.436 16.459 -13.422 1.00 47.56 331 MET A N 1
ATOM 2639 C CA . MET A 1 331 ? 24.211 17.694 -13.219 1.00 47.56 331 MET A CA 1
ATOM 2640 C C . MET A 1 331 ? 25.539 17.488 -12.472 1.00 47.56 331 MET A C 1
ATOM 2642 O O . MET A 1 331 ? 26.336 18.420 -12.402 1.00 47.56 331 MET A O 1
ATOM 2646 N N . SER A 1 332 ? 25.816 16.291 -11.941 1.00 41.50 332 SER A N 1
ATOM 2647 C CA . SER A 1 332 ? 27.089 15.986 -11.263 1.00 41.50 332 SER A CA 1
ATOM 2648 C C . SER A 1 332 ? 28.123 15.294 -12.155 1.00 41.50 332 SER A C 1
ATOM 2650 O O . SER A 1 332 ? 29.291 15.205 -11.781 1.00 41.50 332 SER A O 1
ATOM 2652 N N . VAL A 1 333 ? 27.735 14.848 -13.352 1.00 42.34 333 VAL A N 1
ATOM 2653 C CA . VAL A 1 333 ? 28.667 14.319 -14.353 1.00 42.34 333 VAL A CA 1
ATOM 2654 C C . VAL A 1 333 ? 28.989 15.453 -15.321 1.00 42.34 333 VAL A C 1
ATOM 2656 O O . VAL A 1 333 ? 28.267 15.676 -16.291 1.00 42.34 333 VAL A O 1
ATOM 2659 N N . LYS A 1 334 ? 30.046 16.216 -15.015 1.00 35.94 334 LYS A N 1
ATOM 2660 C CA . LYS A 1 334 ? 30.637 17.156 -15.979 1.00 35.94 334 LYS A CA 1
ATOM 2661 C C . LYS A 1 334 ? 31.074 16.394 -17.249 1.00 35.94 334 LYS A C 1
ATOM 2663 O O . LYS A 1 334 ? 31.390 15.206 -17.132 1.00 35.94 334 LYS A O 1
ATOM 2668 N N . PRO A 1 335 ? 31.029 17.055 -18.423 1.00 43.97 335 PRO A N 1
ATOM 2669 C CA . PRO A 1 335 ? 31.405 16.460 -19.706 1.00 43.97 335 PRO A CA 1
ATOM 2670 C C . PRO A 1 335 ? 32.793 15.822 -19.678 1.00 43.97 335 PRO A C 1
ATOM 2672 O O . PRO A 1 335 ? 33.686 16.392 -19.007 1.00 43.97 335 PRO A O 1
#

Foldseek 3Di:
DDDDDPPPVVVVVVVVVVVVVVVCVVDVVPCPPPDDPPPPPDLPVVLVVVQVVQWDFQFKDWDKDKFKLLNLLVVVLVVVLVVVLVLLVVLLVLLVVLLVCLLPDDLVDLPSNVVSVVVSVVVQVPGPLSVVLVVLVCVVVPPPCVVVVNVVSPDRPVVNCVSVCCVPVVVSVVSSVVSSVVVNVVSCCVSVDPLSVVWIWMKMAIWMWTKAWGSNPFDSVQWDQDPVQLEIEGEQIFIDTPDFDQAQCRDVVVSDGRMDIPDGDPSNPDPVSVVSRVVVRRVVSVVVCVVVVRRVSRQVSVQVVVLVVVCVVVVHNSYGYHYYNHPVVVVVDDD